Protein AF-0000000077657341 (afdb_homodimer)

Radius of gyration: 24.25 Å; Cα contacts (8 Å, |Δi|>4): 537; chains: 2; bounding box: 62×66×51 Å

Solvent-accessible surface area (backbone atoms only — not comparable to full-atom values): 20135 Å² total; per-residue (Å²): 130,84,85,69,75,83,74,58,49,52,45,71,54,62,77,85,60,46,55,50,68,71,57,43,56,67,52,82,85,37,50,36,64,49,19,68,40,46,74,45,57,68,45,35,49,37,56,33,27,27,58,21,54,24,64,41,57,51,62,35,91,85,77,69,40,67,18,19,53,38,79,31,90,85,34,86,61,37,41,28,32,34,27,86,86,80,66,50,71,43,60,59,37,60,84,30,88,58,44,94,55,86,68,48,64,58,35,51,52,42,36,50,43,36,54,28,67,66,52,56,68,70,55,36,25,52,58,31,68,38,75,89,37,64,68,59,47,52,54,46,50,50,52,53,49,52,42,39,54,52,24,30,70,77,37,61,74,51,63,79,38,42,42,96,86,64,39,36,34,51,34,45,42,47,47,16,50,20,61,71,58,67,80,128,87,86,69,75,81,74,57,49,51,44,72,53,60,79,86,60,46,56,50,69,70,58,43,56,67,52,81,84,35,51,35,66,48,20,67,42,47,74,45,56,68,45,34,49,38,56,32,26,29,57,22,54,24,63,40,58,50,62,36,91,85,78,68,40,67,18,19,53,38,82,32,90,85,35,88,60,38,40,28,33,34,26,85,86,80,65,50,71,42,62,58,38,60,87,30,87,58,43,94,55,86,68,48,65,58,33,51,53,43,37,51,43,35,54,28,66,65,53,54,69,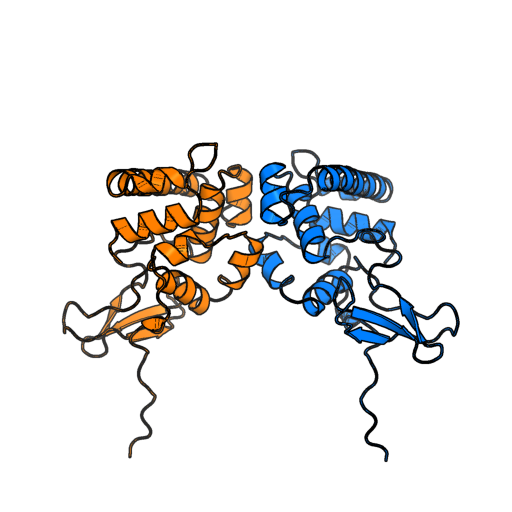70,56,35,26,54,59,29,68,39,75,88,36,64,68,59,48,52,54,47,50,50,52,53,49,52,42,39,53,53,24,30,71,78,37,61,76,52,64,78,36,42,42,97,87,64,39,36,34,51,34,45,43,48,47,15,49,20,61,71,59,67,82

Structure (mmCIF, N/CA/C/O backbone):
data_AF-0000000077657341-model_v1
#
loop_
_entity.id
_entity.type
_entity.pdbx_description
1 polymer 'Uncharacterized protein'
#
loop_
_atom_site.group_PDB
_atom_site.id
_atom_site.type_symbol
_atom_site.label_atom_id
_atom_site.label_alt_id
_atom_site.label_comp_id
_atom_site.label_asym_id
_atom_site.label_entity_id
_atom_site.label_seq_id
_atom_site.pdbx_PDB_ins_code
_atom_site.Cartn_x
_atom_site.Cartn_y
_atom_site.Cartn_z
_atom_site.occupancy
_atom_site.B_iso_or_equiv
_atom_site.auth_seq_id
_atom_site.auth_comp_id
_atom_site.auth_asym_id
_atom_site.auth_atom_id
_atom_site.pdbx_PDB_model_num
ATOM 1 N N . MET A 1 1 ? 41.75 -25.188 1.296 1 29.75 1 MET A N 1
ATOM 2 C CA . MET A 1 1 ? 40.312 -25.438 1.183 1 29.75 1 MET A CA 1
ATOM 3 C C . MET A 1 1 ? 39.625 -24.375 0.327 1 29.75 1 MET A C 1
ATOM 5 O O . MET A 1 1 ? 39.844 -23.172 0.538 1 29.75 1 MET A O 1
ATOM 9 N N . SER A 1 2 ? 39.312 -24.578 -0.991 1 36.03 2 SER A N 1
ATOM 10 C CA . SER A 1 2 ? 38.875 -23.562 -1.952 1 36.03 2 SER A CA 1
ATOM 11 C C . SER A 1 2 ? 37.719 -22.766 -1.417 1 36.03 2 SER A C 1
ATOM 13 O O . SER A 1 2 ? 36.812 -23.312 -0.773 1 36.03 2 SER A O 1
ATOM 15 N N . ARG A 1 3 ? 37.781 -21.531 -0.985 1 43.03 3 ARG A N 1
ATOM 16 C CA . ARG A 1 3 ? 36.75 -20.625 -0.499 1 43.03 3 ARG A CA 1
ATOM 17 C C . ARG A 1 3 ? 35.562 -20.594 -1.449 1 43.03 3 ARG A C 1
ATOM 19 O O . ARG A 1 3 ? 35.562 -19.812 -2.41 1 43.03 3 ARG A O 1
ATOM 26 N N . GLY A 1 4 ? 34.844 -21.672 -1.939 1 37.06 4 GLY A N 1
ATOM 27 C CA . GLY A 1 4 ? 33.812 -21.719 -2.977 1 37.06 4 GLY A CA 1
ATOM 28 C C . GLY A 1 4 ? 32.625 -20.859 -2.67 1 37.06 4 GLY A C 1
ATOM 29 O O . GLY A 1 4 ? 32.312 -20.594 -1.504 1 37.06 4 GLY A O 1
ATOM 30 N N . ARG A 1 5 ? 32.25 -19.906 -3.482 1 55.41 5 ARG A N 1
ATOM 31 C CA . ARG A 1 5 ? 31.078 -19.016 -3.389 1 55.41 5 ARG A CA 1
ATOM 32 C C . ARG A 1 5 ? 29.812 -19.797 -3.072 1 55.41 5 ARG A C 1
ATOM 34 O O . ARG A 1 5 ? 29.578 -20.875 -3.645 1 55.41 5 ARG A O 1
ATOM 41 N N . PRO A 1 6 ? 29.344 -19.641 -1.865 1 65.56 6 PRO A N 1
ATOM 42 C CA . PRO A 1 6 ? 28.125 -20.375 -1.502 1 65.56 6 PRO A CA 1
ATOM 43 C C . PRO A 1 6 ? 27.141 -20.469 -2.658 1 65.56 6 PRO A C 1
ATOM 45 O O . PRO A 1 6 ? 27.047 -19.562 -3.486 1 65.56 6 PRO A O 1
ATOM 48 N N . GLY A 1 7 ? 26.75 -21.656 -3.117 1 78.56 7 GLY A N 1
ATOM 49 C CA . GLY A 1 7 ? 25.812 -21.969 -4.188 1 78.56 7 GLY A CA 1
ATOM 50 C C . GLY A 1 7 ? 24.484 -21.219 -4.059 1 78.56 7 GLY A C 1
ATOM 51 O O . GLY A 1 7 ? 24.203 -20.641 -3.014 1 78.56 7 GLY A O 1
ATOM 52 N N . ALA A 1 8 ? 23.75 -21.016 -5.168 1 91.81 8 ALA A N 1
ATOM 53 C CA . ALA A 1 8 ? 22.422 -20.422 -5.199 1 91.81 8 ALA A CA 1
ATOM 54 C C . ALA A 1 8 ? 21.453 -21.188 -4.301 1 91.81 8 ALA A C 1
ATOM 56 O O . ALA A 1 8 ? 21.5 -22.422 -4.242 1 91.81 8 ALA A O 1
ATOM 57 N N . PRO A 1 9 ? 20.672 -20.469 -3.52 1 95.38 9 PRO A N 1
ATOM 58 C CA . PRO A 1 9 ? 19.703 -21.172 -2.674 1 95.38 9 PRO A CA 1
ATOM 59 C C . PRO A 1 9 ? 18.781 -22.094 -3.469 1 95.38 9 PRO A C 1
ATOM 61 O O . PRO A 1 9 ? 18.391 -21.766 -4.59 1 95.38 9 PRO A O 1
ATOM 64 N N . GLN A 1 10 ? 18.516 -23.203 -2.898 1 96.38 10 GLN A N 1
ATOM 65 C CA . GLN A 1 10 ? 17.703 -24.188 -3.594 1 96.38 10 GLN A CA 1
ATOM 66 C C . GLN A 1 10 ? 16.234 -24.062 -3.223 1 96.38 10 GLN A C 1
ATOM 68 O O . GLN A 1 10 ? 15.398 -24.844 -3.689 1 96.38 10 GLN A O 1
ATOM 73 N N . SER A 1 11 ? 15.867 -23.156 -2.285 1 97.62 11 SER A N 1
ATOM 74 C CA . SER A 1 11 ? 14.5 -22.797 -1.927 1 97.62 11 SER A CA 1
ATOM 75 C C . SER A 1 11 ? 14.344 -21.281 -1.798 1 97.62 11 SER A C 1
ATOM 77 O O . SER A 1 11 ? 15.312 -20.578 -1.508 1 97.62 11 SER A O 1
ATOM 79 N N . ILE A 1 12 ? 13.188 -20.828 -2.051 1 97.62 12 ILE A N 1
ATOM 80 C CA . ILE A 1 12 ? 12.938 -19.391 -1.952 1 97.62 12 ILE A CA 1
ATOM 81 C C . ILE A 1 12 ? 12.938 -18.969 -0.485 1 97.62 12 ILE A C 1
ATOM 83 O O . ILE A 1 12 ? 13.617 -18.016 -0.108 1 97.62 12 ILE A O 1
ATOM 87 N N . VAL A 1 13 ? 12.156 -19.688 0.31 1 98.12 13 VAL A N 1
ATOM 88 C CA . VAL A 1 13 ? 12.148 -19.438 1.75 1 98.12 13 VAL A CA 1
ATOM 89 C C . VAL A 1 13 ? 12.453 -20.75 2.49 1 98.12 13 VAL A C 1
ATOM 91 O O . VAL A 1 13 ? 12.445 -21.828 1.896 1 98.12 13 VAL A O 1
ATOM 94 N N . ASN A 1 14 ? 12.805 -20.594 3.713 1 97.44 14 ASN A N 1
ATOM 95 C CA . ASN A 1 14 ? 12.93 -21.781 4.547 1 97.44 14 ASN A CA 1
ATOM 96 C C . ASN A 1 14 ? 11.609 -22.547 4.645 1 97.44 14 ASN A C 1
ATOM 98 O O . ASN A 1 14 ? 10.555 -21.938 4.84 1 97.44 14 ASN A O 1
ATOM 102 N N . PRO A 1 15 ? 11.703 -23.875 4.543 1 94.88 15 PRO A N 1
ATOM 103 C CA . PRO A 1 15 ? 10.477 -24.672 4.578 1 94.88 15 PRO A CA 1
ATOM 104 C C . PRO A 1 15 ? 9.648 -24.422 5.832 1 94.88 15 PRO A C 1
ATOM 106 O O . PRO A 1 15 ? 8.422 -24.562 5.805 1 94.88 15 PRO A O 1
ATOM 109 N N . ASN A 1 16 ? 10.211 -23.984 6.898 1 96.19 16 ASN A N 1
ATOM 110 C CA . ASN A 1 16 ? 9.492 -23.719 8.141 1 96.19 16 ASN A CA 1
ATOM 111 C C . ASN A 1 16 ? 8.68 -22.422 8.039 1 96.19 16 ASN A C 1
ATOM 113 O O . ASN A 1 16 ? 7.816 -22.172 8.883 1 96.19 16 ASN A O 1
ATOM 117 N N . GLU A 1 17 ? 8.93 -21.656 6.984 1 97.12 17 GLU A N 1
ATOM 118 C CA . GLU A 1 17 ? 8.25 -20.375 6.812 1 97.12 17 GLU A CA 1
ATOM 119 C C . GLU A 1 17 ? 6.98 -20.531 5.977 1 97.12 17 GLU A C 1
ATOM 121 O O . GLU A 1 17 ? 6.219 -19.578 5.816 1 97.12 17 GLU A O 1
ATOM 126 N N . LEU A 1 18 ? 6.824 -21.766 5.449 1 97.38 18 LEU A N 1
ATOM 127 C CA . LEU A 1 18 ? 5.617 -22 4.664 1 97.38 18 LEU A CA 1
ATOM 128 C C . LEU A 1 18 ? 4.379 -22 5.559 1 97.38 18 LEU A C 1
ATOM 130 O O . LEU A 1 18 ? 4.383 -22.578 6.641 1 97.38 18 LEU A O 1
ATOM 134 N N . LEU A 1 19 ? 3.389 -21.375 5.148 1 97.19 19 LEU A N 1
ATOM 135 C CA . LEU A 1 19 ? 2.195 -21.188 5.965 1 97.19 19 LEU A CA 1
ATOM 136 C C . LEU A 1 19 ? 1.175 -22.297 5.691 1 97.19 19 LEU A C 1
ATOM 138 O O . LEU A 1 19 ? 1.051 -22.766 4.559 1 97.19 19 LEU A O 1
ATOM 142 N N . SER A 1 20 ? 0.482 -22.656 6.711 1 94.81 20 SER A N 1
ATOM 143 C CA . SER A 1 20 ? -0.639 -23.578 6.555 1 94.81 20 SER A CA 1
ATOM 144 C C . SER A 1 20 ? -1.862 -22.875 5.98 1 94.81 20 SER A C 1
ATOM 146 O O . SER A 1 20 ? -1.931 -21.641 5.988 1 94.81 20 SER A O 1
ATOM 148 N N . GLN A 1 21 ? -2.779 -23.656 5.453 1 90.5 21 GLN A N 1
ATOM 149 C CA . GLN A 1 21 ? -4.027 -23.094 4.953 1 90.5 21 GLN A CA 1
ATOM 150 C C . GLN A 1 21 ? -4.75 -22.312 6.043 1 90.5 21 GLN A C 1
ATOM 152 O O . GLN A 1 21 ? -5.32 -21.25 5.777 1 90.5 21 GLN A O 1
ATOM 157 N N . GLU A 1 22 ? -4.734 -22.844 7.234 1 92.19 22 GLU A N 1
ATOM 158 C CA . GLU A 1 22 ? -5.391 -22.188 8.367 1 92.19 22 GLU A CA 1
ATOM 159 C C . GLU A 1 22 ? -4.762 -20.828 8.664 1 92.19 22 GLU A C 1
ATOM 161 O O . GLU A 1 22 ? -5.469 -19.859 8.953 1 92.19 22 GLU A O 1
ATOM 166 N N . ASP A 1 23 ? -3.461 -20.812 8.586 1 96.06 23 ASP A N 1
ATOM 167 C CA . ASP A 1 23 ? -2.756 -19.547 8.828 1 96.06 23 ASP A CA 1
ATOM 168 C C . ASP A 1 23 ? -3.092 -18.516 7.758 1 96.06 23 ASP A C 1
ATOM 170 O O . ASP A 1 23 ? -3.303 -17.344 8.062 1 96.06 23 ASP A O 1
ATOM 174 N N . ILE A 1 24 ? -3.133 -18.953 6.566 1 95.25 24 ILE A N 1
ATOM 175 C CA . ILE A 1 24 ? -3.426 -18.062 5.441 1 95.25 24 ILE A CA 1
ATOM 176 C C . ILE A 1 24 ? -4.836 -17.5 5.586 1 95.25 24 ILE A C 1
ATOM 178 O O . ILE A 1 24 ? -5.055 -16.297 5.383 1 95.25 24 ILE A O 1
ATOM 182 N N . LEU A 1 25 ? -5.766 -18.328 5.973 1 92.75 25 LEU A N 1
ATOM 183 C CA . LEU A 1 25 ? -7.168 -17.938 6.078 1 92.75 25 LEU A CA 1
ATOM 184 C C . LEU A 1 25 ? -7.355 -16.891 7.168 1 92.75 25 LEU A C 1
ATOM 186 O O . LEU A 1 25 ? -8.352 -16.156 7.164 1 92.75 25 LEU A O 1
ATOM 190 N N . GLN A 1 26 ? -6.387 -16.75 8.062 1 94 26 GLN A N 1
ATOM 191 C CA . GLN A 1 26 ? -6.5 -15.805 9.164 1 94 26 GLN A CA 1
ATOM 192 C C . GLN A 1 26 ? -5.887 -14.461 8.805 1 94 26 GLN A C 1
ATOM 194 O O . GLN A 1 26 ? -6.023 -13.484 9.547 1 94 26 GLN A O 1
ATOM 199 N N . GLU A 1 27 ? -5.262 -14.445 7.684 1 94.62 27 GLU A N 1
ATOM 200 C CA . GLU A 1 27 ? -4.637 -13.188 7.285 1 94.62 27 GLU A CA 1
ATOM 201 C C . GLU A 1 27 ? -5.684 -12.164 6.84 1 94.62 27 GLU A C 1
ATOM 203 O O . GLU A 1 27 ? -6.688 -12.531 6.223 1 94.62 27 GLU A O 1
ATOM 208 N N . ASP A 1 28 ? -5.523 -10.969 7.246 1 93.06 28 ASP A N 1
ATOM 209 C CA . ASP A 1 28 ? -6.344 -9.828 6.844 1 93.06 28 ASP A CA 1
ATOM 210 C C . ASP A 1 28 ? -5.488 -8.734 6.203 1 93.06 28 ASP A C 1
ATOM 212 O O . ASP A 1 28 ? -4.695 -8.078 6.883 1 93.06 28 ASP A O 1
ATOM 216 N N . TRP A 1 29 ? -5.641 -8.594 4.914 1 94.69 29 TRP A N 1
ATOM 217 C CA . TRP A 1 29 ? -4.742 -7.742 4.141 1 94.69 29 TRP A CA 1
ATOM 218 C C . TRP A 1 29 ? -5.434 -6.438 3.746 1 94.69 29 TRP A C 1
ATOM 220 O O . TRP A 1 29 ? -6.656 -6.395 3.611 1 94.69 29 TRP A O 1
ATOM 230 N N . CYS A 1 30 ? -4.699 -5.383 3.627 1 95.62 30 CYS A N 1
ATOM 231 C CA . CYS A 1 30 ? -5.039 -4.184 2.867 1 95.62 30 CYS A CA 1
ATOM 232 C C . CYS A 1 30 ? -3.893 -3.779 1.95 1 95.62 30 CYS A C 1
ATOM 234 O O . CYS A 1 30 ? -2.785 -4.312 2.059 1 95.62 30 CYS A O 1
ATOM 236 N N . LEU A 1 31 ? -4.141 -2.922 1.076 1 95.81 31 LEU A N 1
ATOM 237 C CA . LEU A 1 31 ? -3.152 -2.611 0.051 1 95.81 31 LEU A CA 1
ATOM 238 C C . LEU A 1 31 ? -1.905 -1.988 0.669 1 95.81 31 LEU A C 1
ATOM 240 O O . LEU A 1 31 ? -0.785 -2.273 0.239 1 95.81 31 LEU A O 1
ATOM 244 N N . LEU A 1 32 ? -2.1 -1.206 1.622 1 93.19 32 LEU A N 1
ATOM 245 C CA . LEU A 1 32 ? -0.958 -0.569 2.27 1 93.19 32 LEU A CA 1
ATOM 246 C C . LEU A 1 32 ? -0.003 -1.614 2.838 1 93.19 32 LEU A C 1
ATOM 248 O O . LEU A 1 32 ? 1.208 -1.539 2.615 1 93.19 32 LEU A O 1
ATOM 252 N N . GLU A 1 33 ? -0.602 -2.549 3.479 1 92.31 33 GLU A N 1
ATOM 253 C CA . GLU A 1 33 ? 0.203 -3.588 4.117 1 92.31 33 GLU A CA 1
ATOM 254 C C . GLU A 1 33 ? 0.813 -4.523 3.078 1 92.31 33 GLU A C 1
ATOM 256 O O . GLU A 1 33 ? 1.932 -5.012 3.256 1 92.31 33 GLU A O 1
ATOM 261 N N . LEU A 1 34 ? 0.014 -4.785 2.088 1 94.88 34 LEU A N 1
ATOM 262 C CA . LEU A 1 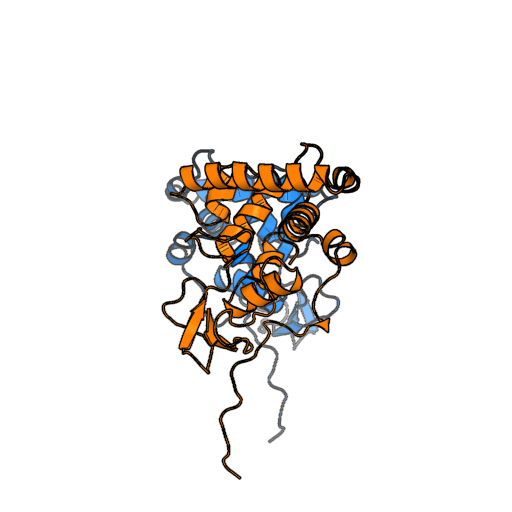34 ? 0.529 -5.605 0.998 1 94.88 34 LEU A CA 1
ATOM 263 C C . LEU A 1 34 ? 1.739 -4.949 0.344 1 94.88 34 LEU A C 1
ATOM 265 O O . LEU A 1 34 ? 2.689 -5.633 -0.044 1 94.88 34 LEU A O 1
ATOM 269 N N . GLY A 1 35 ? 1.693 -3.701 0.245 1 93.12 35 GLY A N 1
ATOM 270 C CA . GLY A 1 35 ? 2.781 -2.943 -0.351 1 93.12 35 GLY A CA 1
ATOM 271 C C . GLY A 1 35 ? 4.117 -3.188 0.323 1 93.12 35 GLY A C 1
ATOM 272 O O . GLY A 1 35 ? 5.164 -3.154 -0.329 1 93.12 35 GLY A O 1
ATOM 273 N N . ASN A 1 36 ? 4.094 -3.447 1.589 1 91 36 ASN A N 1
ATOM 274 C CA . ASN A 1 36 ? 5.312 -3.701 2.346 1 91 36 ASN A CA 1
ATOM 275 C C . ASN A 1 36 ? 6.008 -4.977 1.881 1 91 36 ASN A C 1
ATOM 277 O O . ASN A 1 36 ? 7.215 -5.137 2.064 1 91 36 ASN A O 1
ATOM 281 N N . HIS A 1 37 ? 5.246 -5.812 1.236 1 94.38 37 HIS A N 1
ATOM 282 C CA . HIS A 1 37 ? 5.785 -7.105 0.829 1 94.38 37 HIS A CA 1
ATOM 283 C C . HIS A 1 37 ? 6.027 -7.152 -0.676 1 94.38 37 HIS A C 1
ATOM 285 O O . HIS A 1 37 ? 6.621 -8.109 -1.185 1 94.38 37 HIS A O 1
ATOM 291 N N . LEU A 1 38 ? 5.629 -6.098 -1.347 1 94.12 38 LEU A N 1
ATOM 292 C CA . LEU A 1 38 ? 5.684 -6.133 -2.805 1 94.12 38 LEU A CA 1
ATOM 293 C C . LEU A 1 38 ? 6.641 -5.07 -3.338 1 94.12 38 LEU A C 1
ATOM 295 O O . LEU A 1 38 ? 6.477 -4.59 -4.461 1 94.12 38 LEU A O 1
ATOM 299 N N . ARG A 1 39 ? 7.621 -4.742 -2.58 1 90.06 39 ARG A N 1
ATOM 300 C CA . ARG A 1 39 ? 8.523 -3.65 -2.928 1 90.06 39 ARG A CA 1
ATOM 301 C C . ARG A 1 39 ? 9.656 -4.141 -3.826 1 90.06 39 ARG A C 1
ATOM 303 O O . ARG A 1 39 ? 9.93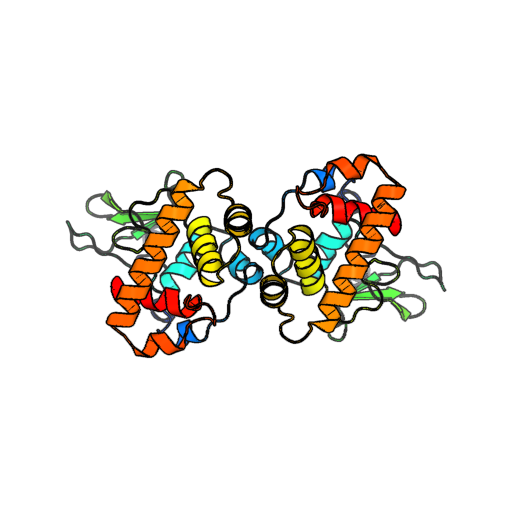 -3.543 -4.867 1 90.06 39 ARG A O 1
ATOM 310 N N . GLU A 1 40 ? 10.273 -5.23 -3.422 1 92.5 40 GLU A N 1
ATOM 311 C CA . GLU A 1 40 ? 11.406 -5.789 -4.156 1 92.5 40 GLU A CA 1
ATOM 312 C C . GLU A 1 40 ? 11.078 -7.164 -4.723 1 92.5 40 GLU A C 1
ATOM 314 O O . GLU A 1 40 ? 10.305 -7.918 -4.125 1 92.5 40 GLU A O 1
ATOM 319 N N . PRO A 1 41 ? 11.719 -7.461 -5.766 1 94.25 41 PRO A N 1
ATOM 320 C CA . PRO A 1 41 ? 11.422 -8.75 -6.398 1 94.25 41 PRO A CA 1
ATOM 321 C C . PRO A 1 41 ? 11.57 -9.922 -5.434 1 94.25 41 PRO A C 1
ATOM 323 O O . PRO A 1 41 ? 10.695 -10.797 -5.379 1 94.25 41 PRO A O 1
ATOM 326 N N . ILE A 1 42 ? 12.609 -9.938 -4.672 1 96 42 ILE A N 1
ATOM 327 C CA . ILE A 1 42 ? 12.867 -11.102 -3.824 1 96 42 ILE A CA 1
ATOM 328 C C . ILE A 1 42 ? 11.812 -11.18 -2.723 1 96 42 ILE A C 1
ATOM 330 O O . ILE A 1 42 ? 11.375 -12.266 -2.342 1 96 42 ILE A O 1
ATOM 334 N N . THR A 1 43 ? 11.359 -10.016 -2.207 1 96 43 THR A N 1
ATOM 335 C CA . THR A 1 43 ? 10.344 -10.023 -1.16 1 96 43 THR A CA 1
ATOM 336 C C . THR A 1 43 ? 9 -10.477 -1.715 1 96 43 THR A C 1
ATOM 338 O O . THR A 1 43 ? 8.219 -11.125 -1.011 1 96 43 THR A O 1
ATOM 341 N N . VAL A 1 44 ? 8.766 -10.164 -2.965 1 97.38 44 VAL A N 1
ATOM 342 C CA . VAL A 1 44 ? 7.551 -10.641 -3.619 1 97.38 44 VAL A CA 1
ATOM 343 C C . VAL A 1 44 ? 7.57 -12.164 -3.697 1 97.38 44 VAL A C 1
ATOM 345 O O . VAL A 1 44 ? 6.586 -12.82 -3.352 1 97.38 44 VAL A O 1
ATOM 348 N N . LEU A 1 45 ? 8.695 -12.68 -4.082 1 98 45 LEU A N 1
ATOM 349 C CA . LEU A 1 45 ? 8.828 -14.125 -4.184 1 98 45 LEU A CA 1
ATOM 350 C C . LEU A 1 45 ? 8.672 -14.781 -2.812 1 98 45 LEU A C 1
ATOM 352 O O . LEU A 1 45 ? 8.07 -15.852 -2.695 1 98 45 LEU A O 1
ATOM 356 N N . HIS A 1 46 ? 9.242 -14.18 -1.799 1 98.25 46 HIS A N 1
ATOM 357 C CA . HIS A 1 46 ? 9.094 -14.703 -0.447 1 98.25 46 HIS A CA 1
ATOM 358 C C . HIS A 1 46 ? 7.621 -14.789 -0.052 1 98.25 46 HIS A C 1
ATOM 360 O O . HIS A 1 46 ? 7.168 -15.812 0.457 1 98.25 46 HIS A O 1
ATOM 366 N N . TRP A 1 47 ? 6.941 -13.672 -0.321 1 98.25 47 TRP A N 1
ATOM 367 C CA . TRP A 1 47 ? 5.527 -13.602 0.038 1 98.25 47 TRP A CA 1
ATOM 368 C C . TRP A 1 47 ? 4.73 -14.688 -0.68 1 98.25 47 TRP A C 1
ATOM 370 O O . TRP A 1 47 ? 3.895 -15.359 -0.07 1 98.25 47 TRP A O 1
ATOM 380 N N . LEU A 1 48 ? 5.008 -14.867 -1.925 1 98.19 48 LEU A N 1
ATOM 381 C CA . LEU A 1 48 ? 4.305 -15.852 -2.742 1 98.19 48 LEU A CA 1
ATOM 382 C C . LEU A 1 48 ? 4.656 -17.266 -2.311 1 98.19 48 LEU A C 1
ATOM 384 O O . LEU A 1 48 ? 3.773 -18.125 -2.191 1 98.19 48 LEU A O 1
ATOM 388 N N . ALA A 1 49 ? 5.895 -17.531 -2.109 1 98.06 49 ALA A N 1
ATOM 389 C CA . ALA A 1 49 ? 6.352 -18.875 -1.734 1 98.06 49 ALA A CA 1
ATOM 390 C C . ALA A 1 49 ? 5.816 -19.266 -0.362 1 98.06 49 ALA A C 1
ATOM 392 O O . ALA A 1 49 ? 5.375 -20.406 -0.165 1 98.06 49 ALA A O 1
ATOM 393 N N . GLN A 1 50 ? 5.836 -18.328 0.564 1 98.19 50 GLN A N 1
ATOM 394 C CA . GLN A 1 50 ? 5.324 -18.594 1.904 1 98.19 50 GLN A CA 1
ATOM 395 C C . GLN A 1 50 ? 3.871 -19.062 1.857 1 98.19 50 GLN A C 1
ATOM 397 O O . GLN A 1 50 ? 3.447 -19.875 2.678 1 98.19 50 GLN A O 1
ATOM 402 N N . ARG A 1 51 ? 3.172 -18.594 0.871 1 97.62 51 ARG A N 1
ATOM 403 C CA . ARG A 1 51 ? 1.746 -18.891 0.761 1 97.62 51 ARG A CA 1
ATOM 404 C C . ARG A 1 51 ? 1.479 -19.906 -0.333 1 97.62 51 ARG A C 1
ATOM 406 O O . ARG A 1 51 ? 0.333 -20.094 -0.75 1 97.62 51 ARG A O 1
ATOM 413 N N . ARG A 1 52 ? 2.496 -20.422 -0.903 1 96.25 52 ARG A N 1
ATOM 414 C CA . ARG A 1 52 ? 2.453 -21.516 -1.86 1 96.25 52 ARG A CA 1
ATOM 415 C C . ARG A 1 52 ? 1.721 -21.109 -3.135 1 96.25 52 ARG A C 1
ATOM 417 O O . ARG A 1 52 ? 0.987 -21.906 -3.719 1 96.25 52 ARG A O 1
ATOM 424 N N . LEU A 1 53 ? 1.866 -19.891 -3.477 1 97.19 53 LEU A N 1
ATOM 425 C CA . LEU A 1 53 ? 1.304 -19.406 -4.734 1 97.19 53 LEU A CA 1
ATOM 426 C C . LEU A 1 53 ? 2.246 -19.703 -5.898 1 97.19 53 LEU A C 1
ATOM 428 O O . LEU A 1 53 ? 1.831 -19.672 -7.059 1 97.19 53 LEU A O 1
ATOM 432 N N . ILE A 1 54 ? 3.533 -19.875 -5.543 1 97.31 54 ILE A N 1
ATOM 433 C CA . ILE A 1 54 ? 4.555 -20.406 -6.441 1 97.31 54 ILE A CA 1
ATOM 434 C C . ILE A 1 54 ? 5.336 -21.516 -5.73 1 97.31 54 ILE A C 1
ATOM 436 O O . ILE A 1 54 ? 5.262 -21.656 -4.508 1 97.31 54 ILE A O 1
ATOM 440 N N . ARG A 1 55 ? 6.047 -22.266 -6.535 1 96.31 55 ARG A N 1
ATOM 441 C CA . ARG A 1 55 ? 6.84 -23.344 -5.941 1 96.31 55 ARG A CA 1
ATOM 442 C C . ARG A 1 55 ? 7.984 -22.766 -5.109 1 96.31 55 ARG A C 1
ATOM 444 O O . ARG A 1 55 ? 8.633 -21.797 -5.508 1 96.31 55 ARG A O 1
ATOM 451 N N . ASN A 1 56 ? 8.141 -23.375 -3.963 1 97.56 56 ASN A N 1
ATOM 452 C CA . ASN A 1 56 ? 9.227 -22.969 -3.08 1 97.56 56 ASN A CA 1
ATOM 453 C C . ASN A 1 56 ? 10.562 -23.547 -3.518 1 97.56 56 ASN A C 1
ATOM 455 O O . ASN A 1 56 ? 11.617 -23 -3.215 1 97.56 56 ASN A O 1
ATOM 459 N N . SER A 1 57 ? 10.562 -24.672 -4.137 1 96.75 57 SER A N 1
ATOM 460 C CA . SER A 1 57 ? 11.719 -25.375 -4.668 1 96.75 57 SER A CA 1
ATOM 461 C C . SER A 1 57 ? 11.328 -26.25 -5.867 1 96.75 57 SER A C 1
ATOM 463 O O . SER A 1 57 ? 10.156 -26.562 -6.051 1 96.75 57 SER A O 1
ATOM 465 N N . LEU A 1 58 ? 12.352 -26.516 -6.66 1 95.12 58 LEU A N 1
ATOM 466 C CA . LEU A 1 58 ? 12.094 -27.266 -7.883 1 95.12 58 LEU A CA 1
ATOM 467 C C . LEU A 1 58 ? 13.281 -28.156 -8.234 1 95.12 58 LEU A C 1
ATOM 469 O O . LEU A 1 58 ? 14.438 -27.781 -8.008 1 95.12 58 LEU A O 1
ATOM 473 N N . HIS A 1 59 ? 12.969 -29.281 -8.703 1 96.44 59 HIS A N 1
ATOM 474 C CA . HIS A 1 59 ? 14 -30.188 -9.227 1 96.44 59 HIS A CA 1
ATOM 475 C C . HIS A 1 59 ? 13.992 -30.203 -10.75 1 96.44 59 HIS A C 1
ATOM 477 O O . HIS A 1 59 ? 12.93 -30.141 -11.375 1 96.44 59 HIS A O 1
ATOM 483 N N . CYS A 1 60 ? 15.141 -30.375 -11.258 1 96.62 60 CYS A N 1
ATOM 484 C CA . CYS A 1 60 ? 15.297 -30.406 -12.711 1 96.62 60 CYS A CA 1
ATOM 485 C C . CYS A 1 60 ? 14.703 -31.688 -13.281 1 96.62 60 CYS A C 1
ATOM 487 O O . CYS A 1 60 ? 15.016 -32.781 -12.812 1 96.62 60 CYS A O 1
ATOM 489 N N . ASN A 1 61 ? 13.922 -31.484 -14.273 1 93.06 61 ASN A N 1
ATOM 490 C CA . ASN A 1 61 ? 13.281 -32.625 -14.891 1 93.06 61 ASN A CA 1
ATOM 491 C C . ASN A 1 61 ? 14.25 -33.406 -15.773 1 93.06 61 ASN A C 1
ATOM 493 O O . ASN A 1 61 ? 14 -34.594 -16.094 1 93.06 61 ASN A O 1
ATOM 497 N N . GLN A 1 62 ? 15.375 -32.844 -16.047 1 94.5 62 GLN A N 1
ATOM 498 C CA . GLN A 1 62 ? 16.375 -33.469 -16.891 1 94.5 62 GLN A CA 1
ATOM 499 C C . GLN A 1 62 ? 17.406 -34.219 -16.062 1 94.5 62 GLN A C 1
ATOM 501 O O . GLN A 1 62 ? 17.766 -35.375 -16.375 1 94.5 62 GLN A O 1
ATOM 506 N N . CYS A 1 63 ? 17.969 -33.688 -14.93 1 95.5 63 CYS A N 1
ATOM 507 C CA . CYS A 1 63 ? 19.094 -34.219 -14.18 1 95.5 63 CYS A CA 1
ATOM 508 C C . CYS A 1 63 ? 18.656 -34.625 -12.773 1 95.5 63 CYS A C 1
ATOM 510 O O . CYS A 1 63 ? 19.438 -35.219 -12.031 1 95.5 63 CYS A O 1
ATOM 512 N N . ASN A 1 64 ? 17.516 -34.281 -12.406 1 95.25 64 ASN A N 1
ATOM 513 C CA . ASN A 1 64 ? 16.969 -34.562 -11.078 1 95.25 64 ASN A CA 1
ATOM 514 C C . ASN A 1 64 ? 17.781 -33.875 -9.984 1 95.25 64 ASN A C 1
ATOM 516 O O . ASN A 1 64 ? 17.922 -34.406 -8.883 1 95.25 64 ASN A O 1
ATOM 520 N N . GLN A 1 65 ? 18.422 -32.844 -10.352 1 95.38 65 GLN A N 1
ATOM 521 C CA . GLN A 1 65 ? 19.125 -32.031 -9.398 1 95.38 65 GLN A CA 1
ATOM 522 C C . GLN A 1 65 ? 18.266 -30.844 -8.945 1 95.38 65 GLN A C 1
ATOM 524 O O . GLN A 1 65 ? 17.406 -30.375 -9.695 1 95.38 65 GLN A O 1
ATOM 529 N N . PRO A 1 66 ? 18.453 -30.453 -7.715 1 96.06 66 PRO A N 1
ATOM 530 C CA . PRO A 1 66 ? 17.703 -29.266 -7.273 1 96.06 66 PRO A CA 1
ATOM 531 C C . PRO A 1 66 ? 18.094 -28 -8.031 1 96.06 66 PRO A C 1
ATOM 533 O O . PRO A 1 66 ? 19.281 -27.781 -8.281 1 96.06 66 PRO A O 1
ATOM 536 N N . PHE A 1 67 ? 17.094 -27.297 -8.461 1 96.88 67 PHE A N 1
ATOM 537 C CA . PHE A 1 67 ? 17.359 -26 -9.062 1 96.88 67 PHE A CA 1
ATOM 538 C C . PHE A 1 67 ? 17.906 -25.016 -8.031 1 96.88 67 PHE A C 1
ATOM 540 O O . PHE A 1 67 ? 17.609 -25.141 -6.836 1 96.88 67 PHE A O 1
ATOM 547 N N . GLY A 1 68 ? 18.719 -24.141 -8.523 1 97.38 68 GLY A N 1
ATOM 548 C CA . GLY A 1 68 ? 19.062 -22.969 -7.734 1 97.38 68 GLY A CA 1
ATOM 549 C C . GLY A 1 68 ? 18.312 -21.719 -8.156 1 97.38 68 GLY A C 1
ATOM 550 O O . GLY A 1 68 ? 18.016 -21.531 -9.336 1 97.38 68 GLY A O 1
ATOM 551 N N . LEU A 1 69 ? 17.938 -20.922 -7.207 1 97.62 69 LEU A N 1
ATOM 552 C CA . LEU A 1 69 ? 17.297 -19.625 -7.496 1 97.62 69 LEU A CA 1
ATOM 553 C C . LEU A 1 69 ? 18.359 -18.578 -7.812 1 97.62 69 LEU A C 1
ATOM 555 O O . LEU A 1 69 ? 19.156 -18.219 -6.953 1 97.62 69 LEU A O 1
ATOM 559 N N . ASN A 1 70 ? 18.312 -18.062 -9.008 1 96.56 70 ASN A N 1
ATOM 560 C CA . ASN A 1 70 ? 19.312 -17.094 -9.438 1 96.56 70 ASN A CA 1
ATOM 561 C C . ASN A 1 70 ? 18.688 -15.789 -9.898 1 96.56 70 ASN A C 1
ATOM 563 O O . ASN A 1 70 ? 17.641 -15.797 -10.547 1 96.56 70 ASN A O 1
ATOM 567 N N . ALA A 1 71 ? 19.328 -14.703 -9.539 1 95.56 71 ALA A N 1
ATOM 568 C CA . ALA A 1 71 ? 18.891 -13.398 -10.008 1 95.56 71 ALA A CA 1
ATOM 569 C C . ALA A 1 71 ? 19.266 -13.188 -11.477 1 95.56 71 ALA A C 1
ATOM 571 O O . ALA A 1 71 ? 20.375 -13.508 -11.898 1 95.56 71 ALA A O 1
ATOM 572 N N . TYR A 1 72 ? 18.344 -12.789 -12.258 1 93.81 72 TYR A N 1
ATOM 573 C CA . TYR A 1 72 ? 18.547 -12.453 -13.656 1 93.81 72 TYR A CA 1
ATOM 574 C C . TYR A 1 72 ? 17.953 -11.086 -13.977 1 93.81 72 TYR A C 1
ATOM 576 O O . TYR A 1 72 ? 16.766 -10.859 -13.805 1 93.81 72 TYR A O 1
ATOM 584 N N . GLN A 1 73 ? 18.688 -10.188 -14.469 1 90.31 73 GLN A N 1
ATOM 585 C CA . GLN A 1 73 ? 18.25 -8.828 -14.773 1 90.31 73 GLN A CA 1
ATOM 586 C C . GLN A 1 73 ? 17.172 -8.82 -15.859 1 90.31 73 GLN A C 1
ATOM 588 O O . GLN A 1 73 ? 16.281 -7.98 -15.852 1 90.31 73 GLN A O 1
ATOM 593 N N . ASP A 1 74 ? 17.266 -9.844 -16.719 1 89.94 74 ASP A N 1
ATOM 594 C CA . ASP A 1 74 ? 16.344 -9.867 -17.844 1 89.94 74 ASP A CA 1
ATOM 595 C C . ASP A 1 74 ? 15.094 -10.695 -17.516 1 89.94 74 ASP A C 1
ATOM 597 O O . ASP A 1 74 ? 14.203 -10.852 -18.344 1 89.94 74 ASP A O 1
ATOM 601 N N . ALA A 1 75 ? 15.086 -11.281 -16.359 1 89.88 75 ALA A N 1
ATOM 602 C CA . ALA A 1 75 ? 13.914 -12.047 -15.938 1 89.88 75 ALA A CA 1
ATOM 603 C C . ALA A 1 75 ? 12.758 -11.117 -15.562 1 89.88 75 ALA A C 1
ATOM 605 O O . ALA A 1 75 ? 12.961 -10.102 -14.891 1 89.88 75 ALA A O 1
ATOM 606 N N . THR A 1 76 ? 11.555 -11.43 -15.93 1 85.5 76 THR A N 1
ATOM 607 C CA . THR A 1 76 ? 10.359 -10.641 -15.641 1 85.5 76 THR A CA 1
ATOM 608 C C . THR A 1 76 ? 10.219 -10.406 -14.141 1 85.5 76 THR A C 1
ATOM 610 O O . THR A 1 76 ? 9.875 -9.305 -13.711 1 85.5 76 THR A O 1
ATOM 613 N N . ASP A 1 77 ? 10.578 -11.406 -13.391 1 91.94 77 ASP A N 1
ATOM 614 C CA . ASP A 1 77 ? 10.406 -11.336 -11.945 1 91.94 77 ASP A CA 1
ATOM 615 C C . ASP A 1 77 ? 11.742 -11.148 -11.234 1 91.94 77 ASP A C 1
ATOM 617 O O . ASP A 1 77 ? 11.828 -11.281 -10.016 1 91.94 77 ASP A O 1
ATOM 621 N N . GLY A 1 78 ? 12.773 -11.039 -11.938 1 94.5 78 GLY A N 1
ATOM 622 C CA . GLY A 1 78 ? 14.094 -10.773 -11.398 1 94.5 78 GLY A CA 1
ATOM 623 C C . GLY A 1 78 ? 14.852 -12.039 -11.031 1 94.5 78 GLY A C 1
ATOM 624 O O . GLY A 1 78 ? 16.047 -11.984 -10.711 1 94.5 78 GLY A O 1
ATOM 625 N N . TYR A 1 79 ? 14.164 -13.234 -11.07 1 97.06 79 TYR A N 1
ATOM 626 C CA . TYR A 1 79 ? 14.781 -14.492 -10.68 1 97.06 79 TYR A CA 1
ATOM 627 C C . TYR A 1 79 ? 14.344 -15.625 -11.602 1 97.06 79 TYR A C 1
ATOM 629 O O . TYR A 1 79 ? 13.289 -15.555 -12.227 1 97.06 79 TYR A O 1
ATOM 637 N N . ARG A 1 80 ? 15.195 -16.594 -11.617 1 96.88 80 ARG A N 1
ATOM 638 C CA . ARG A 1 80 ? 14.898 -17.844 -12.328 1 96.88 80 ARG A CA 1
ATOM 639 C C . ARG A 1 80 ? 15.461 -19.047 -11.586 1 96.88 80 ARG A C 1
ATOM 641 O O . ARG A 1 80 ? 16.391 -18.906 -10.789 1 96.88 80 ARG A O 1
ATOM 648 N N . TRP A 1 81 ? 14.812 -20.109 -11.906 1 97.19 81 TRP A N 1
ATOM 649 C CA . TRP A 1 81 ? 15.398 -21.391 -11.508 1 97.19 81 TRP A CA 1
ATOM 650 C C . TRP A 1 81 ? 16.5 -21.812 -12.484 1 97.19 81 TRP A C 1
ATOM 652 O O . TRP A 1 81 ? 16.328 -21.672 -13.703 1 97.19 81 TRP A O 1
ATOM 662 N N . TYR A 1 82 ? 17.609 -22.219 -11.914 1 97.25 82 TYR A N 1
ATOM 663 C CA . TYR A 1 82 ? 18.75 -22.609 -12.742 1 97.25 82 TYR A CA 1
ATOM 664 C C . TYR A 1 82 ? 19.344 -23.938 -12.281 1 97.25 82 TYR A C 1
ATOM 666 O O . TYR A 1 82 ? 19.656 -24.109 -11.102 1 97.25 82 TYR A O 1
ATOM 674 N N . CYS A 1 83 ? 19.484 -24.844 -13.203 1 97 83 CYS A N 1
ATOM 675 C CA . CYS A 1 83 ? 20.125 -26.125 -12.906 1 97 83 CYS A CA 1
ATOM 676 C C . CYS A 1 83 ? 21.625 -26.062 -13.164 1 97 83 CYS A C 1
ATOM 678 O O . CYS A 1 83 ? 22.062 -25.828 -14.297 1 97 83 CYS A O 1
ATOM 680 N N . LYS A 1 84 ? 22.422 -26.297 -12.211 1 93.81 84 LYS A N 1
ATOM 681 C CA . LYS A 1 84 ? 23.875 -26.203 -12.328 1 93.81 84 LYS A CA 1
ATOM 682 C C . LYS A 1 84 ? 24.422 -27.312 -13.211 1 93.81 84 LYS A C 1
ATOM 684 O O . LYS A 1 84 ? 25.469 -27.141 -13.852 1 93.81 84 LYS A O 1
ATOM 689 N N . SER A 1 85 ? 23.781 -28.359 -13.258 1 94.5 85 SER A N 1
ATOM 690 C CA . SER A 1 85 ? 24.266 -29.547 -13.984 1 94.5 85 SER A CA 1
ATOM 691 C C . SER A 1 85 ? 24.047 -29.391 -15.484 1 94.5 85 SER A C 1
ATOM 693 O O . SER A 1 85 ? 24.984 -29.578 -16.266 1 94.5 85 SER A O 1
ATOM 695 N N . CYS A 1 86 ? 22.875 -29.062 -15.953 1 97.62 86 CYS A N 1
ATOM 696 C CA . CYS A 1 86 ? 22.578 -29.031 -17.375 1 97.62 86 CYS A CA 1
ATOM 697 C C . CYS A 1 86 ? 22.344 -27.609 -17.875 1 97.62 86 CYS A C 1
ATOM 699 O O . CYS A 1 86 ? 22.078 -27.391 -19.047 1 97.62 86 CYS A O 1
ATOM 701 N N . LYS A 1 87 ? 22.219 -26.641 -17.031 1 96.12 87 LYS A N 1
ATOM 702 C CA . LYS A 1 87 ? 22.156 -25.203 -17.344 1 96.12 87 LYS A CA 1
ATOM 703 C C . LYS A 1 87 ? 20.734 -24.812 -17.766 1 96.12 87 LYS A C 1
ATOM 705 O O . LYS A 1 87 ? 20.531 -23.719 -18.312 1 96.12 87 LYS A O 1
ATOM 710 N N . LEU A 1 88 ? 19.844 -25.781 -17.516 1 96.94 88 LEU A N 1
ATOM 711 C CA . LEU A 1 88 ? 18.438 -25.484 -17.797 1 96.94 88 LEU A CA 1
ATOM 712 C C . LEU A 1 88 ? 17.922 -24.359 -16.906 1 96.94 88 LEU A C 1
ATOM 714 O O . LEU A 1 88 ? 18.219 -24.312 -15.719 1 96.94 88 LEU A O 1
ATOM 718 N N . ARG A 1 89 ? 17.125 -23.469 -17.469 1 96.19 89 ARG A N 1
ATOM 719 C CA . ARG A 1 89 ? 16.484 -22.375 -16.734 1 96.19 89 ARG A CA 1
ATOM 720 C C . ARG A 1 89 ? 14.961 -22.516 -16.781 1 96.19 89 ARG A C 1
ATOM 722 O O . ARG A 1 89 ? 14.398 -22.891 -17.812 1 96.19 89 ARG A O 1
ATOM 729 N N . ARG A 1 90 ? 14.336 -22.219 -15.711 1 95.62 90 ARG A N 1
ATOM 730 C CA . ARG A 1 90 ? 12.875 -22.219 -15.617 1 95.62 90 ARG A CA 1
ATOM 731 C C . ARG A 1 90 ? 12.367 -20.969 -14.906 1 95.62 90 ARG A C 1
ATOM 733 O O . ARG A 1 90 ? 13.078 -20.391 -14.078 1 95.62 90 ARG A O 1
ATOM 740 N N . SER A 1 91 ? 11.18 -20.578 -15.25 1 95.88 91 SER A N 1
ATOM 741 C CA . SER A 1 91 ? 10.547 -19.438 -14.586 1 95.88 91 SER A CA 1
ATOM 742 C C . SER A 1 91 ? 10.07 -19.797 -13.188 1 95.88 91 SER A C 1
ATOM 744 O O . SER A 1 91 ? 9.648 -20.938 -12.945 1 95.88 91 SER A O 1
ATOM 746 N N . VAL A 1 92 ? 10.07 -18.828 -12.367 1 96.12 92 VAL A N 1
ATOM 747 C CA . VAL A 1 92 ? 9.562 -19.047 -11.016 1 96.12 92 VAL A CA 1
ATOM 748 C C . VAL A 1 92 ? 8.039 -19.188 -11.055 1 96.12 92 VAL A C 1
ATOM 750 O O . VAL A 1 92 ? 7.434 -19.656 -10.094 1 96.12 92 VAL A O 1
ATOM 753 N N . ARG A 1 93 ? 7.418 -18.828 -12.133 1 95.69 93 ARG A N 1
ATOM 754 C CA . ARG A 1 93 ? 5.969 -18.859 -12.273 1 95.69 93 ARG A CA 1
ATOM 755 C C . ARG A 1 93 ? 5.504 -20.219 -12.828 1 95.69 93 ARG A C 1
ATOM 757 O O . ARG A 1 93 ? 4.309 -20.516 -12.828 1 95.69 93 ARG A O 1
ATOM 764 N N . ASP A 1 94 ? 6.461 -21 -13.297 1 94 94 ASP A N 1
ATOM 765 C CA . ASP A 1 94 ? 6.082 -22.219 -14 1 94 94 ASP A CA 1
ATOM 766 C C . ASP A 1 94 ? 5.18 -23.094 -13.141 1 94 94 ASP A C 1
ATOM 768 O O . ASP A 1 94 ? 5.465 -23.312 -11.961 1 94 94 ASP A O 1
ATOM 772 N N . ASP A 1 95 ? 4.082 -23.531 -13.734 1 92.38 95 ASP A N 1
ATOM 773 C CA . ASP A 1 95 ? 3.135 -24.453 -13.109 1 92.38 95 ASP A CA 1
ATOM 774 C C . ASP A 1 95 ? 2.449 -23.797 -11.914 1 92.38 95 ASP A C 1
ATOM 776 O O . ASP A 1 95 ? 2.277 -24.438 -10.867 1 92.38 95 ASP A O 1
ATOM 780 N N . SER A 1 96 ? 2.256 -22.578 -11.922 1 95.25 96 SER A N 1
ATOM 781 C CA . SER A 1 96 ? 1.531 -21.828 -10.891 1 95.25 96 SER A CA 1
ATOM 782 C C . SER A 1 96 ? 0.371 -21.047 -11.492 1 95.25 96 SER A C 1
ATOM 784 O O . SER A 1 96 ? 0.125 -21.109 -12.695 1 95.25 96 SER A O 1
ATOM 786 N N . PHE A 1 97 ? -0.36 -20.375 -10.656 1 95.31 97 PHE A N 1
ATOM 787 C CA . PHE A 1 97 ? -1.487 -19.531 -11.039 1 95.31 97 PHE A CA 1
ATOM 788 C C . PHE A 1 97 ? -1.04 -18.422 -11.977 1 95.31 97 PHE A C 1
ATOM 790 O O . PHE A 1 97 ? -1.828 -17.938 -12.789 1 95.31 97 PHE A O 1
ATOM 797 N N . PHE A 1 98 ? 0.26 -18.062 -11.953 1 96 98 PHE A N 1
ATOM 798 C CA . PHE A 1 98 ? 0.775 -16.891 -12.656 1 96 98 PHE A CA 1
ATOM 799 C C . PHE A 1 98 ? 1.435 -17.297 -13.969 1 96 98 PHE A C 1
ATOM 801 O O . PHE A 1 98 ? 2.031 -16.469 -14.656 1 96 98 PHE A O 1
ATOM 808 N N . ALA A 1 99 ? 1.25 -18.578 -14.242 1 92.75 99 ALA A N 1
ATOM 809 C CA . ALA A 1 99 ? 1.897 -19.078 -15.453 1 92.75 99 ALA A CA 1
ATOM 810 C C . ALA A 1 99 ? 1.329 -18.391 -16.703 1 92.75 99 ALA A C 1
ATOM 812 O O . ALA A 1 99 ? 0.156 -18.016 -16.719 1 92.75 99 ALA A O 1
ATOM 813 N N . HIS A 1 100 ? 2.061 -18.031 -17.641 1 87.75 100 HIS A N 1
ATOM 814 C CA . HIS A 1 100 ? 1.688 -17.562 -18.969 1 87.75 100 HIS A CA 1
ATOM 815 C C . HIS A 1 100 ? 1.297 -16.094 -18.953 1 87.75 100 HIS A C 1
ATOM 817 O O . HIS A 1 100 ? 0.677 -15.602 -19.906 1 87.75 100 HIS A O 1
ATOM 823 N N . SER A 1 101 ? 1.412 -15.477 -17.906 1 90.38 101 SER A N 1
ATOM 824 C CA . SER A 1 101 ? 1.229 -14.023 -17.875 1 90.38 101 SER A CA 1
ATOM 825 C C . SER A 1 101 ? 2.564 -13.297 -17.938 1 90.38 101 SER A C 1
ATOM 827 O O . SER A 1 101 ? 3.562 -13.758 -17.391 1 90.38 101 SER A O 1
ATOM 829 N N . ARG A 1 102 ? 2.551 -12.188 -18.562 1 88.56 102 ARG A N 1
ATOM 830 C CA . ARG A 1 102 ? 3.76 -11.383 -18.672 1 88.56 102 ARG A CA 1
ATOM 831 C C . ARG A 1 102 ? 3.707 -10.195 -17.703 1 88.56 102 ARG A C 1
ATOM 833 O O . ARG A 1 102 ? 4.664 -9.43 -17.609 1 88.56 102 ARG A O 1
ATOM 840 N N . LEU A 1 103 ? 2.633 -10.078 -17.016 1 91.12 103 LEU A N 1
ATOM 841 C CA . LEU A 1 103 ? 2.502 -8.992 -16.062 1 91.12 103 LEU A CA 1
ATOM 842 C C . LEU A 1 103 ? 3.367 -9.242 -14.828 1 91.12 103 LEU A C 1
ATOM 844 O O . LEU A 1 103 ? 3.469 -10.383 -14.359 1 91.12 103 LEU A O 1
ATOM 848 N N . PRO A 1 104 ? 3.947 -8.195 -14.312 1 92.38 104 PRO A N 1
ATOM 849 C CA . PRO A 1 104 ? 4.719 -8.359 -13.086 1 92.38 104 PRO A CA 1
ATOM 850 C C . PRO A 1 104 ? 3.896 -8.961 -11.945 1 92.38 104 PRO A C 1
ATOM 852 O O . PRO A 1 104 ? 2.705 -8.664 -11.82 1 92.38 104 PRO A O 1
ATOM 855 N N . LEU A 1 105 ? 4.57 -9.766 -11.133 1 95.31 105 LEU A N 1
ATOM 856 C CA . LEU A 1 105 ? 3.902 -10.469 -10.039 1 95.31 105 LEU A CA 1
ATOM 857 C C . LEU A 1 105 ? 3.248 -9.484 -9.078 1 95.31 105 LEU A C 1
ATOM 859 O O . LEU A 1 105 ? 2.152 -9.734 -8.57 1 95.31 105 LEU A O 1
ATOM 863 N N . LYS A 1 106 ? 3.945 -8.352 -8.812 1 93.56 106 LYS A N 1
ATOM 864 C CA . LYS A 1 106 ? 3.389 -7.332 -7.926 1 93.56 106 LYS A CA 1
ATOM 865 C C . LYS A 1 106 ? 2.037 -6.84 -8.438 1 93.56 106 LYS A C 1
ATOM 867 O O . LYS A 1 106 ? 1.103 -6.66 -7.652 1 93.56 106 LYS A O 1
ATOM 872 N N . GLN A 1 107 ? 1.912 -6.688 -9.695 1 93.75 107 GLN A N 1
ATOM 873 C CA . GLN A 1 107 ? 0.672 -6.207 -10.297 1 93.75 107 GLN A CA 1
ATOM 874 C C . GLN A 1 107 ? -0.431 -7.258 -10.195 1 93.75 107 GLN A C 1
ATOM 876 O O . GLN A 1 107 ? -1.587 -6.926 -9.922 1 93.75 107 GLN A O 1
ATOM 881 N N . LEU A 1 108 ? -0.052 -8.461 -10.391 1 94.94 108 LEU A N 1
ATOM 882 C CA . LEU A 1 108 ? -1.025 -9.547 -10.367 1 94.94 108 LEU A CA 1
ATOM 883 C C . LEU A 1 108 ? -1.569 -9.75 -8.953 1 94.94 108 LEU A C 1
ATOM 885 O O . LEU A 1 108 ? -2.766 -9.992 -8.773 1 94.94 108 LEU A O 1
ATOM 889 N N . ILE A 1 109 ? -0.672 -9.688 -8.016 1 96.31 109 ILE A N 1
ATOM 890 C CA . ILE 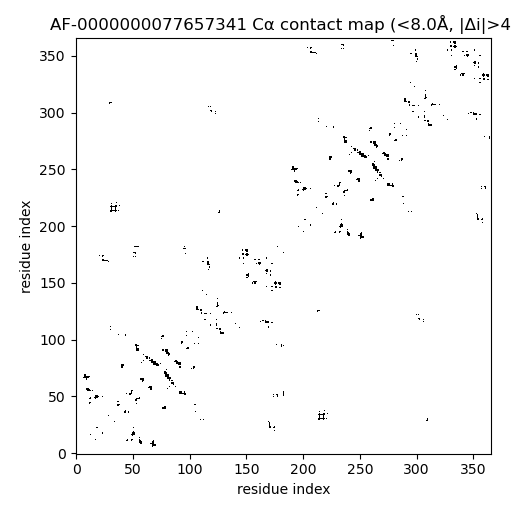A 1 109 ? -1.098 -9.812 -6.621 1 96.31 109 ILE A CA 1
ATOM 891 C C . ILE A 1 109 ? -2.023 -8.656 -6.258 1 96.31 109 ILE A C 1
ATOM 893 O O . ILE A 1 109 ? -3.07 -8.867 -5.637 1 96.31 109 ILE A O 1
ATOM 897 N N . CYS A 1 110 ? -1.64 -7.469 -6.656 1 96.31 110 CYS A N 1
ATOM 898 C CA . CYS A 1 110 ? -2.475 -6.301 -6.41 1 96.31 110 CYS A CA 1
ATOM 899 C C . CYS A 1 110 ? -3.844 -6.461 -7.059 1 96.31 110 CYS A C 1
ATOM 901 O O . CYS A 1 110 ? -4.871 -6.191 -6.434 1 96.31 110 CYS A O 1
ATOM 903 N N . TYR A 1 111 ? -3.82 -6.941 -8.266 1 95.94 111 TYR A N 1
ATOM 904 C CA . TYR A 1 111 ? -5.078 -7.164 -8.969 1 95.94 111 TYR A CA 1
ATOM 905 C C . TYR A 1 111 ? -5.957 -8.156 -8.219 1 95.94 111 TYR A C 1
ATOM 907 O O . TYR A 1 111 ? -7.141 -7.898 -7.992 1 95.94 111 TYR A O 1
ATOM 915 N N . ALA A 1 112 ? -5.367 -9.281 -7.93 1 96.31 112 ALA A N 1
ATOM 916 C CA . ALA A 1 112 ? -6.137 -10.328 -7.266 1 96.31 112 ALA A CA 1
ATOM 917 C C . ALA A 1 112 ? -6.738 -9.828 -5.957 1 96.31 112 ALA A C 1
ATOM 919 O O . ALA A 1 112 ? -7.887 -10.141 -5.633 1 96.31 112 ALA A O 1
ATOM 920 N N . TYR A 1 113 ? -5.996 -9.078 -5.254 1 97.62 113 TYR A N 1
ATOM 921 C CA . TYR A 1 113 ? -6.496 -8.508 -4.004 1 97.62 113 TYR A CA 1
ATOM 922 C C . TYR A 1 113 ? -7.676 -7.582 -4.262 1 97.62 113 TYR A C 1
ATOM 924 O O . TYR A 1 113 ? -8.734 -7.734 -3.646 1 97.62 113 TYR A O 1
ATOM 932 N N . CYS A 1 114 ? -7.465 -6.629 -5.156 1 97 114 CYS A N 1
ATOM 933 C CA . CYS A 1 114 ? -8.523 -5.672 -5.449 1 97 114 CYS A CA 1
ATOM 934 C C . CYS A 1 114 ? -9.766 -6.379 -5.977 1 97 114 CYS A C 1
ATOM 936 O O . CYS A 1 114 ? -10.891 -6 -5.645 1 97 114 CYS A O 1
ATOM 938 N N . TRP A 1 115 ? -9.516 -7.371 -6.793 1 95.69 115 TRP A N 1
ATOM 939 C CA . TRP A 1 115 ? -10.609 -8.18 -7.32 1 95.69 115 TRP A CA 1
ATOM 940 C C . TRP A 1 115 ? -11.375 -8.867 -6.191 1 95.69 115 TRP A C 1
ATOM 942 O O . TRP A 1 115 ? -12.609 -8.867 -6.176 1 95.69 115 TRP A O 1
ATOM 952 N N . SER A 1 116 ? -10.648 -9.438 -5.262 1 95.38 116 SER A N 1
ATOM 953 C CA . SER A 1 116 ? -11.281 -10.148 -4.148 1 95.38 116 SER A CA 1
ATOM 954 C C . SER A 1 116 ? -12.109 -9.195 -3.291 1 95.38 116 SER A C 1
ATOM 956 O O . SER A 1 116 ? -13.07 -9.617 -2.648 1 95.38 116 SER A O 1
ATOM 958 N N . ARG A 1 117 ? -11.758 -7.914 -3.312 1 94.44 117 ARG A N 1
ATOM 959 C CA . ARG A 1 117 ? -12.492 -6.887 -2.578 1 94.44 117 ARG A CA 1
ATOM 960 C C . ARG A 1 117 ? -13.656 -6.352 -3.402 1 94.44 117 ARG A C 1
ATOM 962 O O . ARG A 1 117 ? -14.398 -5.48 -2.943 1 94.44 117 ARG A O 1
ATOM 969 N N . ASN A 1 118 ? -13.789 -6.832 -4.578 1 94.12 118 ASN A N 1
ATOM 970 C CA . ASN A 1 118 ? -14.828 -6.391 -5.508 1 94.12 118 ASN A CA 1
ATOM 971 C C . ASN A 1 118 ? -14.781 -4.883 -5.73 1 94.12 118 ASN A C 1
ATOM 973 O O . ASN A 1 118 ? -15.82 -4.219 -5.73 1 94.12 118 ASN A O 1
ATOM 977 N N . MET A 1 119 ? -13.578 -4.344 -5.855 1 93.94 119 MET A N 1
ATOM 978 C CA . MET A 1 119 ? -13.406 -2.918 -6.121 1 93.94 119 MET A CA 1
ATOM 979 C C . MET A 1 119 ? -13.867 -2.568 -7.535 1 93.94 119 MET A C 1
ATOM 981 O O . MET A 1 119 ? -13.906 -3.434 -8.414 1 93.94 119 MET A O 1
ATOM 985 N N . ALA A 1 120 ? -14.18 -1.297 -7.688 1 92.25 120 ALA A N 1
ATOM 986 C CA . ALA A 1 120 ? -14.539 -0.829 -9.023 1 92.25 120 ALA A CA 1
ATOM 987 C C . ALA A 1 120 ? -13.391 -1.028 -10.008 1 92.25 120 ALA A C 1
ATOM 989 O O . ALA A 1 120 ? -12.219 -0.852 -9.648 1 92.25 120 ALA A O 1
ATOM 990 N N . GLN A 1 121 ? -13.766 -1.366 -11.242 1 90.12 121 GLN A N 1
ATOM 991 C CA . GLN A 1 121 ? -12.773 -1.697 -12.266 1 90.12 121 GLN A CA 1
ATOM 992 C C . GLN A 1 121 ? -11.758 -0.571 -12.43 1 90.12 121 GLN A C 1
ATOM 994 O O . GLN A 1 121 ? -10.555 -0.826 -12.57 1 90.12 121 GLN A O 1
ATOM 999 N N . ASN A 1 122 ? -12.234 0.652 -12.383 1 89.44 122 ASN A N 1
ATOM 1000 C CA . ASN A 1 122 ? -11.336 1.792 -12.539 1 89.44 122 ASN A CA 1
ATOM 1001 C C . ASN A 1 122 ? -10.344 1.886 -11.383 1 89.44 122 ASN A C 1
ATOM 1003 O O . ASN A 1 122 ? -9.195 2.275 -11.578 1 89.44 122 ASN A O 1
ATOM 1007 N N . ASP A 1 123 ? -10.766 1.532 -10.219 1 93.06 123 ASP A N 1
ATOM 1008 C CA . ASP A 1 123 ? -9.891 1.541 -9.047 1 93.06 123 ASP A CA 1
ATOM 1009 C C . ASP A 1 123 ? -8.859 0.418 -9.133 1 93.06 123 ASP A C 1
ATOM 1011 O O . ASP A 1 123 ? -7.688 0.615 -8.781 1 93.06 123 ASP A O 1
ATOM 1015 N N . ILE A 1 124 ? -9.297 -0.694 -9.656 1 94.56 124 ILE A N 1
ATOM 1016 C CA . ILE A 1 124 ? -8.383 -1.819 -9.797 1 94.56 124 ILE A CA 1
ATOM 1017 C C . ILE A 1 124 ? -7.281 -1.462 -10.797 1 94.56 124 ILE A C 1
ATOM 1019 O O . ILE A 1 124 ? -6.098 -1.652 -10.516 1 94.56 124 ILE A O 1
ATOM 1023 N N . LEU A 1 125 ? -7.711 -0.917 -11.914 1 93 125 LEU A N 1
ATOM 1024 C CA . LEU A 1 125 ? -6.77 -0.531 -12.961 1 93 125 LEU A CA 1
ATOM 1025 C C . LEU A 1 125 ? -5.738 0.456 -12.422 1 93 125 LEU A C 1
ATOM 1027 O O . LEU A 1 125 ? -4.539 0.312 -12.688 1 93 125 LEU A O 1
ATOM 1031 N N . HIS A 1 126 ? -6.184 1.372 -11.625 1 93.44 126 HIS A N 1
ATOM 1032 C CA . HIS A 1 126 ? -5.301 2.398 -11.078 1 93.44 126 HIS A CA 1
ATOM 1033 C C . HIS A 1 126 ? -4.359 1.818 -10.031 1 93.44 126 HIS A C 1
ATOM 1035 O O . HIS A 1 126 ? -3.143 1.99 -10.125 1 93.44 126 HIS A O 1
ATOM 1041 N N . GLU A 1 127 ? -4.922 1.066 -9.102 1 95.44 127 GLU A N 1
ATOM 1042 C CA . GLU A 1 127 ? -4.137 0.545 -7.984 1 95.44 127 GLU A CA 1
ATOM 1043 C C . GLU A 1 127 ? -3.135 -0.505 -8.461 1 95.44 127 GLU A C 1
ATOM 1045 O O . GLU A 1 127 ? -2.023 -0.591 -7.938 1 95.44 127 GLU A O 1
ATOM 1050 N N . ALA A 1 128 ? -3.504 -1.264 -9.438 1 94.06 128 ALA A N 1
ATOM 1051 C CA . ALA A 1 128 ? -2.617 -2.303 -9.953 1 94.06 128 ALA A CA 1
ATOM 1052 C C . ALA A 1 128 ? -1.675 -1.739 -11.016 1 94.06 128 ALA A C 1
ATOM 1054 O O . ALA A 1 128 ? -0.816 -2.457 -11.531 1 94.06 128 ALA A O 1
ATOM 1055 N N . ARG A 1 129 ? -1.868 -0.444 -11.359 1 92.75 129 ARG A N 1
ATOM 1056 C CA . ARG A 1 129 ? -1.056 0.244 -12.352 1 92.75 129 ARG A CA 1
ATOM 1057 C C . ARG A 1 129 ? -1.158 -0.443 -13.711 1 92.75 129 ARG A C 1
ATOM 1059 O O . ARG A 1 129 ? -0.144 -0.675 -14.375 1 92.75 129 ARG A O 1
ATOM 1066 N N . MET A 1 130 ? -2.359 -0.811 -14.008 1 90.75 130 MET A N 1
ATOM 1067 C CA . MET A 1 130 ? -2.676 -1.467 -15.273 1 90.75 130 MET A CA 1
ATOM 1068 C C . MET A 1 130 ? -3.605 -0.602 -16.125 1 90.75 130 MET A C 1
ATOM 1070 O O . MET A 1 130 ? -4.535 -1.112 -16.75 1 90.75 130 MET A O 1
ATOM 1074 N N . ASN A 1 131 ? -3.434 0.665 -16.125 1 80.69 131 ASN A N 1
ATOM 1075 C CA . ASN A 1 131 ? -4.34 1.665 -16.672 1 80.69 131 ASN A CA 1
ATOM 1076 C C . ASN A 1 131 ? -4.668 1.371 -18.141 1 80.69 131 ASN A C 1
ATOM 1078 O O . ASN A 1 131 ? -5.77 1.663 -18.609 1 80.69 131 ASN A O 1
ATOM 1082 N N . ASN A 1 132 ? -3.893 0.765 -18.875 1 81.69 132 ASN A N 1
ATOM 1083 C CA . ASN A 1 132 ? -4.191 0.542 -20.297 1 81.69 132 ASN A CA 1
ATOM 1084 C C . ASN A 1 132 ? -4.414 -0.938 -20.594 1 81.69 132 ASN A C 1
ATOM 1086 O O . ASN A 1 132 ? -4.328 -1.361 -21.75 1 81.69 132 ASN A O 1
ATOM 1090 N N . ALA A 1 133 ? -4.828 -1.716 -19.5 1 84.38 133 ALA A N 1
ATOM 1091 C CA . ALA A 1 133 ? -4.91 -3.16 -19.703 1 84.38 133 ALA A CA 1
ATOM 1092 C C . ALA A 1 133 ? -6.293 -3.686 -19.328 1 84.38 133 ALA A C 1
ATOM 1094 O O . ALA A 1 133 ? -6.414 -4.68 -18.609 1 84.38 133 ALA A O 1
ATOM 1095 N N . SER A 1 134 ? -7.34 -3.016 -19.875 1 84.25 134 SER A N 1
ATOM 1096 C CA . SER A 1 134 ? -8.703 -3.373 -19.5 1 84.25 134 SER A CA 1
ATOM 1097 C C . SER A 1 134 ? -9.055 -4.785 -19.953 1 84.25 134 SER A C 1
ATOM 1099 O O . SER A 1 134 ? -9.703 -5.535 -19.219 1 84.25 134 SER A O 1
ATOM 1101 N N . LYS A 1 135 ? -8.57 -5.129 -21.125 1 86.12 135 LYS A N 1
ATOM 1102 C CA . LYS A 1 135 ? -8.836 -6.473 -21.625 1 86.12 135 LYS A CA 1
ATOM 1103 C C . LYS A 1 135 ? -8.125 -7.523 -20.781 1 86.12 135 LYS A C 1
ATOM 1105 O O . LYS A 1 135 ? -8.695 -8.57 -20.469 1 86.12 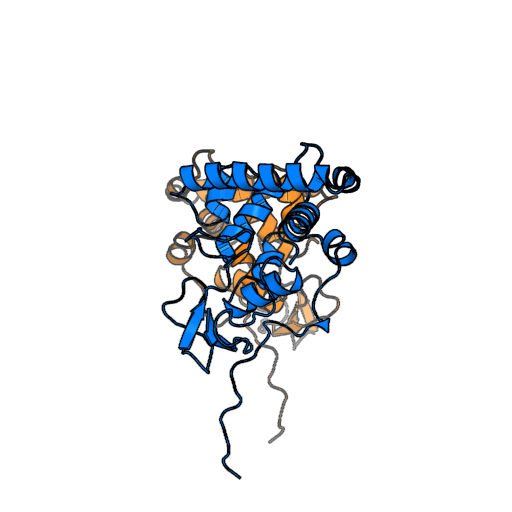135 LYS A O 1
ATOM 1110 N N . THR A 1 136 ? -6.969 -7.219 -20.453 1 87.75 136 THR A N 1
ATOM 1111 C CA . THR A 1 136 ? -6.195 -8.109 -19.594 1 87.75 136 THR A CA 1
ATOM 1112 C C . THR A 1 136 ? -6.875 -8.273 -18.234 1 87.75 136 THR A C 1
ATOM 1114 O O . THR A 1 136 ? -6.941 -9.383 -17.703 1 87.75 136 THR A O 1
ATOM 1117 N N . LEU A 1 137 ? -7.441 -7.195 -17.75 1 87.81 137 LEU A N 1
ATOM 1118 C CA . LEU A 1 137 ? -8.125 -7.23 -16.453 1 87.81 137 LEU A CA 1
ATOM 1119 C C . LEU A 1 137 ? -9.352 -8.133 -16.516 1 87.81 137 LEU A C 1
ATOM 1121 O O . LEU A 1 137 ? -9.594 -8.914 -15.586 1 87.81 137 LEU A O 1
ATOM 1125 N N . ALA A 1 138 ? -10.055 -8 -17.609 1 89.88 138 ALA A N 1
ATOM 1126 C CA . ALA A 1 138 ? -11.25 -8.828 -17.75 1 89.88 138 ALA A CA 1
ATOM 1127 C C . ALA A 1 138 ? -10.891 -10.305 -17.797 1 89.88 138 ALA A C 1
ATOM 1129 O O . ALA A 1 138 ? -11.562 -11.133 -17.156 1 89.88 138 ALA A O 1
ATOM 1130 N N . ALA A 1 139 ? -9.867 -10.641 -18.516 1 91.81 139 ALA A N 1
ATOM 1131 C CA . ALA A 1 139 ? -9.414 -12.023 -18.594 1 91.81 139 ALA A CA 1
ATOM 1132 C C . ALA A 1 139 ? -8.984 -12.547 -17.234 1 91.81 139 ALA A C 1
ATOM 1134 O O . ALA A 1 139 ? -9.297 -13.688 -16.875 1 91.81 139 ALA A O 1
ATOM 1135 N N . TRP A 1 140 ? -8.391 -11.727 -16.484 1 93.06 140 TRP A N 1
ATOM 1136 C CA . TRP A 1 140 ? -7.93 -12.125 -15.156 1 93.06 140 TRP A CA 1
ATOM 1137 C C . TRP A 1 140 ? -9.102 -12.25 -14.188 1 93.06 140 TRP A C 1
ATOM 1139 O O . TRP A 1 140 ? -9.086 -13.094 -13.297 1 93.06 140 TRP A O 1
ATOM 1149 N N . GLY A 1 141 ? -10.062 -11.375 -14.391 1 93.31 141 GLY A N 1
ATOM 1150 C CA . GLY A 1 141 ? -11.273 -11.547 -13.609 1 93.31 141 GLY A CA 1
ATOM 1151 C C . GLY A 1 141 ? -11.906 -12.914 -13.766 1 93.31 141 GLY A C 1
ATOM 1152 O O . GLY A 1 141 ? -12.297 -13.547 -12.781 1 93.31 141 GLY A O 1
ATOM 1153 N N . VAL A 1 142 ? -11.969 -13.359 -14.984 1 93.94 142 VAL A N 1
ATOM 1154 C CA . VAL A 1 142 ? -12.508 -14.68 -15.281 1 93.94 142 VAL A CA 1
ATOM 1155 C C . VAL A 1 142 ? -11.609 -15.758 -14.68 1 93.94 142 VAL A C 1
ATOM 1157 O O . VAL A 1 142 ? -12.094 -16.703 -14.055 1 93.94 142 VAL A O 1
ATOM 1160 N N . HIS A 1 143 ? -10.328 -15.562 -14.836 1 94.38 143 HIS A N 1
ATOM 1161 C CA . HIS A 1 143 ? -9.352 -16.516 -14.312 1 94.38 143 HIS A CA 1
ATOM 1162 C C . HIS A 1 143 ? -9.484 -16.656 -12.805 1 94.38 143 HIS A C 1
ATOM 1164 O O . HIS A 1 143 ? -9.484 -17.781 -12.281 1 94.38 143 HIS A O 1
ATOM 1170 N N . CYS A 1 144 ? -9.695 -15.594 -12.062 1 94.38 144 CYS A N 1
ATOM 1171 C CA . CYS A 1 144 ? -9.883 -15.602 -10.617 1 94.38 144 CYS A CA 1
ATOM 1172 C C . CYS A 1 144 ? -11.195 -16.281 -10.234 1 94.38 144 CYS A C 1
ATOM 1174 O O . CYS A 1 144 ? -11.242 -17.078 -9.297 1 94.38 144 CYS A O 1
ATOM 1176 N N . ARG A 1 145 ? -12.148 -15.961 -11.008 1 93.19 145 ARG A N 1
ATOM 1177 C CA . ARG A 1 145 ? -13.453 -16.562 -10.727 1 93.19 145 ARG A CA 1
ATOM 1178 C C . ARG A 1 145 ? -13.414 -18.078 -10.922 1 93.19 145 ARG A C 1
ATOM 1180 O O . ARG A 1 145 ? -13.93 -18.828 -10.086 1 93.19 145 ARG A O 1
ATOM 1187 N N . ASP A 1 146 ? -12.82 -18.484 -12 1 93.81 146 ASP A N 1
ATOM 1188 C CA . ASP A 1 146 ? -12.734 -19.906 -12.32 1 93.81 146 ASP A CA 1
ATOM 1189 C C . ASP A 1 146 ? -12.016 -20.688 -11.227 1 93.81 146 ASP A C 1
ATOM 1191 O O . ASP A 1 146 ? -12.469 -21.75 -10.805 1 93.81 146 ASP A O 1
ATOM 1195 N N . ILE A 1 147 ? -10.914 -20.125 -10.773 1 92.56 147 ILE A N 1
ATOM 1196 C CA . ILE A 1 147 ? -10.117 -20.828 -9.773 1 92.56 147 ILE A CA 1
ATOM 1197 C C . ILE A 1 147 ? -10.906 -20.922 -8.469 1 92.56 147 ILE A C 1
ATOM 1199 O O . ILE A 1 147 ? -10.805 -21.922 -7.75 1 92.56 147 ILE A O 1
ATOM 1203 N N . CYS A 1 148 ? -11.617 -19.906 -8.125 1 91 148 CYS A N 1
ATOM 1204 C CA . CYS A 1 148 ? -12.406 -19.906 -6.895 1 91 148 CYS A CA 1
ATOM 1205 C C . CYS A 1 148 ? -13.547 -20.906 -6.992 1 91 148 CYS A C 1
ATOM 1207 O O . CYS A 1 148 ? -13.852 -21.609 -6.023 1 91 148 CYS A O 1
ATOM 1209 N N . GLU A 1 149 ? -14.211 -20.922 -8.148 1 89.06 149 GLU A N 1
ATOM 1210 C CA . GLU A 1 149 ? -15.281 -21.891 -8.352 1 89.06 149 GLU A CA 1
ATOM 1211 C C . GLU A 1 149 ? -14.758 -23.312 -8.188 1 89.06 149 GLU A C 1
ATOM 1213 O O . GLU A 1 149 ? -15.383 -24.141 -7.504 1 89.06 149 GLU A O 1
ATOM 1218 N N . MET A 1 150 ? -13.664 -23.594 -8.742 1 88.81 150 MET A N 1
ATOM 1219 C CA . MET A 1 150 ? -13.055 -24.906 -8.641 1 88.81 150 MET A CA 1
ATOM 1220 C C . MET A 1 150 ? -12.656 -25.203 -7.199 1 88.81 150 MET A C 1
ATOM 1222 O O . MET A 1 150 ? -12.852 -26.328 -6.715 1 88.81 150 MET A O 1
ATOM 1226 N N . GLY A 1 151 ? -12.086 -24.188 -6.551 1 84.31 151 GLY A N 1
ATOM 1227 C CA . GLY A 1 151 ? -11.68 -24.359 -5.168 1 84.31 151 GLY A CA 1
ATOM 1228 C C . GLY A 1 151 ? -12.836 -24.641 -4.23 1 84.31 151 GLY A C 1
ATOM 1229 O O . GLY A 1 151 ? -12.727 -25.5 -3.352 1 84.31 151 GLY A O 1
ATOM 1230 N N . ILE A 1 152 ? -13.883 -23.938 -4.434 1 82.5 152 ILE A N 1
ATOM 1231 C CA . ILE A 1 152 ? -15.055 -24.109 -3.594 1 82.5 152 ILE A CA 1
ATOM 1232 C C . ILE A 1 152 ? -15.664 -25.484 -3.836 1 82.5 152 ILE A C 1
ATOM 1234 O O . ILE A 1 152 ? -16.141 -26.141 -2.902 1 82.5 152 ILE A O 1
ATOM 1238 N N . GLU A 1 153 ? -15.68 -25.891 -5.047 1 84.25 153 GLU A N 1
ATOM 1239 C CA . GLU A 1 153 ? -16.172 -27.219 -5.371 1 84.25 153 GLU A CA 1
ATOM 1240 C C . GLU A 1 153 ? -15.352 -28.297 -4.672 1 84.25 153 GLU A C 1
ATOM 1242 O O . GLU A 1 153 ? -15.898 -29.281 -4.168 1 84.25 153 GLU A O 1
ATOM 1247 N N . GLU A 1 154 ? -14.078 -28.141 -4.641 1 84 154 GLU A N 1
ATOM 1248 C CA . GLU A 1 154 ? -13.164 -29.109 -4.059 1 84 154 GLU A CA 1
ATOM 1249 C C . GLU A 1 154 ? -13.172 -29.031 -2.533 1 84 154 GLU A C 1
ATOM 1251 O O . GLU A 1 154 ? -12.945 -30.031 -1.854 1 84 154 GLU A O 1
ATOM 1256 N N . ASN A 1 155 ? -13.383 -27.812 -2.053 1 80.81 155 ASN A N 1
ATOM 1257 C CA . ASN A 1 155 ? -13.469 -27.562 -0.618 1 80.81 155 ASN A CA 1
ATOM 1258 C C . ASN A 1 155 ? -14.664 -26.688 -0.271 1 80.81 155 ASN A C 1
ATOM 1260 O O . ASN A 1 155 ? -14.516 -25.484 -0.074 1 80.81 155 ASN A O 1
ATOM 1264 N N . PRO A 1 156 ? -15.773 -27.25 -0.035 1 79.88 156 PRO A N 1
ATOM 1265 C CA . PRO A 1 156 ? -17.016 -26.5 0.145 1 79.88 156 PRO A CA 1
ATOM 1266 C C . PRO A 1 156 ? -16.969 -25.578 1.363 1 79.88 156 PRO A C 1
ATOM 1268 O O . PRO A 1 156 ? -17.703 -24.578 1.418 1 79.88 156 PRO A O 1
ATOM 1271 N N . SER A 1 157 ? -16.078 -25.875 2.332 1 78.56 157 SER A N 1
ATOM 1272 C CA . SER A 1 157 ? -16 -25.031 3.525 1 78.56 157 SER A CA 1
ATOM 1273 C C . SER A 1 157 ? -15.531 -23.625 3.18 1 78.56 157 SER A C 1
ATOM 1275 O O . SER A 1 157 ? -15.727 -22.688 3.959 1 78.56 157 SER A O 1
ATOM 1277 N N . MET A 1 158 ? -15.016 -23.469 2.006 1 76.25 158 MET A N 1
ATOM 1278 C CA . MET A 1 158 ? -14.508 -22.172 1.574 1 76.25 158 MET A CA 1
ATOM 1279 C C . MET A 1 158 ? -15.648 -21.188 1.35 1 76.25 158 MET A C 1
ATOM 1281 O O . MET A 1 158 ? -15.438 -19.969 1.344 1 76.25 158 MET A O 1
ATOM 1285 N N . ILE A 1 159 ? -16.812 -21.703 1.21 1 75.19 159 ILE A N 1
ATOM 1286 C CA . ILE A 1 159 ? -17.984 -20.875 0.963 1 75.19 159 ILE A CA 1
ATOM 1287 C C . ILE A 1 159 ? -18.219 -19.938 2.145 1 75.19 159 ILE A C 1
ATOM 1289 O O . ILE A 1 159 ? -18.781 -18.859 1.982 1 75.19 159 ILE A O 1
ATOM 1293 N N . ASN A 1 160 ? -17.625 -20.297 3.256 1 79.31 160 ASN A N 1
ATOM 1294 C CA . ASN A 1 160 ? -17.781 -19.5 4.465 1 79.31 160 ASN A CA 1
ATOM 1295 C C . ASN A 1 160 ? -16.875 -18.266 4.449 1 79.31 160 ASN A C 1
ATOM 1297 O O . ASN A 1 160 ? -16.969 -17.406 5.328 1 79.31 160 ASN A O 1
ATOM 1301 N N . ASN A 1 161 ? -16.094 -18.109 3.408 1 82.88 161 ASN A N 1
ATOM 1302 C CA . ASN A 1 161 ? -15.117 -17.031 3.32 1 82.88 161 ASN A CA 1
ATOM 1303 C C . ASN A 1 161 ? -15.391 -16.125 2.127 1 82.88 161 ASN A C 1
ATOM 1305 O O . ASN A 1 161 ? -14.453 -15.68 1.451 1 82.88 161 ASN A O 1
ATOM 1309 N N . LEU A 1 162 ? -16.672 -15.969 1.904 1 83.25 162 LEU A N 1
ATOM 1310 C CA . LEU A 1 162 ? -17.094 -15.07 0.834 1 83.25 162 LEU A CA 1
ATOM 1311 C C . LEU A 1 162 ? -17.547 -13.727 1.396 1 83.25 162 LEU A C 1
ATOM 1313 O O . LEU A 1 162 ? -18.062 -13.656 2.518 1 83.25 162 LEU A O 1
ATOM 1317 N N . ASN A 1 163 ? -17.25 -12.734 0.626 1 85.69 163 ASN A N 1
ATOM 1318 C CA . ASN A 1 163 ? -17.844 -11.43 0.928 1 85.69 163 ASN A CA 1
ATOM 1319 C C . ASN A 1 163 ? -19.359 -11.438 0.709 1 85.69 163 ASN A C 1
ATOM 1321 O O . ASN A 1 163 ? -19.906 -12.398 0.16 1 85.69 163 ASN A O 1
ATOM 1325 N N . LYS A 1 164 ? -20.016 -10.406 1.158 1 80.38 164 LYS A N 1
ATOM 1326 C CA . LYS A 1 164 ? -21.469 -10.281 0.995 1 80.38 164 LYS A CA 1
ATOM 1327 C C . LYS A 1 164 ? -21.859 -10.336 -0.479 1 80.38 164 LYS A C 1
ATOM 1329 O O . LYS A 1 164 ? -22.922 -10.844 -0.824 1 80.38 164 LYS A O 1
ATOM 1334 N N . ASP A 1 165 ? -20.984 -9.93 -1.355 1 81.62 165 ASP A N 1
ATOM 1335 C CA . ASP A 1 165 ? -21.297 -9.875 -2.779 1 81.62 165 ASP A CA 1
ATOM 1336 C C . ASP A 1 165 ? -20.969 -11.195 -3.471 1 81.62 165 ASP A C 1
ATOM 1338 O O . ASP A 1 165 ? -21.141 -11.328 -4.684 1 81.62 165 ASP A O 1
ATOM 1342 N N . GLY A 1 166 ? -20.438 -12.141 -2.742 1 81.88 166 GLY A N 1
ATOM 1343 C CA . GLY A 1 166 ? -20.172 -13.461 -3.291 1 81.88 166 GLY A CA 1
ATOM 1344 C C . GLY A 1 166 ? -18.719 -13.672 -3.67 1 81.88 166 GLY A C 1
ATOM 1345 O O . GLY A 1 166 ? -18.312 -14.797 -3.965 1 81.88 166 GLY A O 1
ATOM 1346 N N . THR A 1 167 ? -17.938 -12.594 -3.695 1 86 167 THR A N 1
ATOM 1347 C CA . THR A 1 167 ? -16.516 -12.75 -3.99 1 86 167 THR A CA 1
ATOM 1348 C C . THR A 1 167 ? -15.773 -13.297 -2.779 1 86 167 THR A C 1
ATOM 1350 O O . THR A 1 167 ? -16.141 -13.023 -1.636 1 86 167 THR A O 1
ATOM 1353 N N . PRO A 1 168 ? -14.836 -14.133 -3.025 1 89.81 168 PRO A N 1
ATOM 1354 C CA . PRO A 1 168 ? -14.07 -14.641 -1.88 1 89.81 168 PRO A CA 1
ATOM 1355 C C . PRO A 1 168 ? -13.203 -13.562 -1.229 1 89.81 168 PRO A C 1
ATOM 1357 O O . PRO A 1 168 ? -12.719 -12.656 -1.912 1 89.81 168 PRO A O 1
ATOM 1360 N N . VAL A 1 169 ? -13.07 -13.727 0.081 1 92.75 169 VAL A N 1
ATOM 1361 C CA . VAL A 1 169 ? -12.047 -12.891 0.712 1 92.75 169 VAL A CA 1
ATOM 1362 C C . VAL A 1 169 ? -10.672 -13.273 0.177 1 92.75 169 VAL A C 1
ATOM 1364 O O . VAL A 1 169 ? -10.469 -14.398 -0.293 1 92.75 169 VAL A O 1
ATOM 1367 N N . PHE A 1 170 ? -9.773 -12.336 0.234 1 95.06 170 PHE A N 1
ATOM 1368 C CA . PHE A 1 170 ? -8.477 -12.508 -0.413 1 95.06 170 PHE A CA 1
ATOM 1369 C C . PHE A 1 170 ? -7.777 -13.758 0.092 1 95.06 170 PHE A C 1
ATOM 1371 O O . PHE A 1 170 ? -7.203 -14.516 -0.694 1 95.06 170 PHE A O 1
ATOM 1378 N N . SER A 1 171 ? -7.828 -13.992 1.381 1 94.62 171 SER A N 1
ATOM 1379 C CA . SER A 1 171 ? -7.188 -15.172 1.955 1 94.62 171 SER A CA 1
ATOM 1380 C C . SER A 1 171 ? -7.824 -16.453 1.433 1 94.62 171 SER A C 1
ATOM 1382 O O . SER A 1 171 ? -7.129 -17.453 1.194 1 94.62 171 SER A O 1
ATOM 1384 N N . ALA A 1 172 ? -9.102 -16.453 1.268 1 92.62 172 ALA A N 1
ATOM 1385 C CA . ALA A 1 172 ? -9.797 -17.594 0.701 1 92.62 172 ALA A CA 1
ATOM 1386 C C . ALA A 1 172 ? -9.398 -17.812 -0.756 1 92.62 172 ALA A C 1
ATOM 1388 O O . ALA A 1 172 ? -9.25 -18.953 -1.2 1 92.62 172 ALA A O 1
ATOM 1389 N N . PHE A 1 173 ? -9.352 -16.734 -1.488 1 94.12 173 PHE A N 1
ATOM 1390 C CA . PHE A 1 173 ? -8.875 -16.828 -2.865 1 94.12 173 PHE A CA 1
ATOM 1391 C C . PHE A 1 173 ? -7.52 -17.516 -2.926 1 94.12 173 PHE A C 1
ATOM 1393 O O . PHE A 1 173 ? -7.316 -18.422 -3.746 1 94.12 173 PHE A O 1
ATOM 1400 N N . ILE A 1 174 ? -6.617 -17.156 -2.031 1 94.94 174 ILE A N 1
ATOM 1401 C CA . ILE A 1 174 ? -5.277 -17.734 -1.982 1 94.94 174 ILE A CA 1
ATOM 1402 C C . ILE A 1 174 ? -5.375 -19.234 -1.716 1 94.94 174 ILE A C 1
ATOM 1404 O O . ILE A 1 174 ? -4.715 -20.031 -2.385 1 94.94 174 ILE A O 1
ATOM 1408 N N . CYS A 1 175 ? -6.199 -19.578 -0.859 1 93.19 175 CYS A N 1
ATOM 1409 C CA . CYS A 1 175 ? -6.355 -20.984 -0.515 1 93.19 175 CYS A CA 1
ATOM 1410 C C . CYS A 1 175 ? -6.902 -21.781 -1.697 1 93.19 175 CYS A C 1
ATOM 1412 O O . CYS A 1 175 ? -6.523 -22.938 -1.903 1 93.19 175 CYS A O 1
ATOM 1414 N N . CYS A 1 176 ? -7.785 -21.156 -2.447 1 91.81 176 CYS A N 1
ATOM 1415 C CA . CYS A 1 176 ? -8.312 -21.812 -3.639 1 91.81 176 CYS A CA 1
ATOM 1416 C C . CYS A 1 176 ? -7.199 -22.078 -4.648 1 91.81 176 CYS A C 1
ATOM 1418 O O . CYS A 1 176 ? -7.133 -23.156 -5.238 1 91.81 176 CYS A O 1
ATOM 1420 N N . VAL A 1 177 ? -6.363 -21.094 -4.801 1 92.56 177 VAL A N 1
ATOM 1421 C CA . VAL A 1 177 ? -5.254 -21.219 -5.742 1 92.56 177 VAL A CA 1
ATOM 1422 C C . VAL A 1 177 ? -4.316 -22.328 -5.285 1 92.56 177 VAL A C 1
ATOM 1424 O O . VAL A 1 177 ? -3.928 -23.188 -6.086 1 92.56 177 VAL A O 1
ATOM 1427 N N . VAL A 1 178 ? -3.988 -22.328 -4.027 1 91.25 178 VAL A N 1
ATOM 1428 C CA . VAL A 1 178 ? -3.074 -23.312 -3.455 1 91.25 178 VAL A CA 1
ATOM 1429 C C . VAL A 1 178 ? -3.643 -24.719 -3.643 1 91.25 178 VAL A C 1
ATOM 1431 O O . VAL A 1 178 ? -2.922 -25.641 -4.023 1 91.25 178 VAL A O 1
ATOM 1434 N N . HIS A 1 179 ? -4.844 -24.828 -3.404 1 87.44 179 HIS A N 1
ATOM 1435 C CA . HIS A 1 179 ? -5.496 -26.125 -3.51 1 87.44 179 HIS A CA 1
ATOM 1436 C C . HIS A 1 179 ? -5.492 -26.625 -4.949 1 87.44 179 HIS A C 1
ATOM 1438 O O . HIS A 1 179 ? -5.238 -27.812 -5.195 1 87.44 179 HIS A O 1
ATOM 1444 N N . HIS A 1 180 ? -5.762 -25.797 -5.793 1 86.25 180 HIS A N 1
ATOM 1445 C CA . HIS A 1 180 ? -5.863 -26.188 -7.191 1 86.25 180 HIS A CA 1
ATOM 1446 C C . HIS A 1 180 ? -4.5 -26.562 -7.758 1 86.25 180 HIS A C 1
ATOM 1448 O O . HIS A 1 180 ? -4.375 -27.578 -8.461 1 86.25 180 HIS A O 1
ATOM 1454 N N . TYR A 1 181 ? -3.52 -25.828 -7.445 1 86.62 181 TYR A N 1
ATOM 1455 C CA . TYR A 1 181 ? -2.207 -26.047 -8.047 1 86.62 181 TYR A CA 1
ATOM 1456 C C . TYR A 1 181 ? -1.366 -26.984 -7.188 1 86.62 181 TYR A C 1
ATOM 1458 O O . TYR A 1 181 ? -0.325 -27.469 -7.629 1 86.62 181 TYR A O 1
ATOM 1466 N N . ARG A 1 182 ? -1.855 -27.344 -6.059 1 80.5 182 ARG A N 1
ATOM 1467 C CA . ARG A 1 182 ? -1.254 -28.328 -5.164 1 80.5 182 ARG A CA 1
ATOM 1468 C C . ARG A 1 182 ? 0.206 -27.984 -4.879 1 80.5 182 ARG A C 1
ATOM 1470 O O . ARG A 1 182 ? 1.079 -28.859 -4.973 1 80.5 182 ARG A O 1
ATOM 1477 N N . LEU A 1 183 ? 0.397 -26.656 -4.664 1 78.88 183 LEU A N 1
ATOM 1478 C CA . LEU A 1 183 ? 1.747 -26.203 -4.359 1 78.88 183 LEU A CA 1
ATOM 1479 C C . LEU A 1 183 ? 2 -26.219 -2.855 1 78.88 183 LEU A C 1
ATOM 1481 O O . LEU A 1 183 ? 1.063 -26.094 -2.062 1 78.88 183 LEU A O 1
ATOM 1485 N N . MET B 1 1 ? 36.594 17.484 26.547 1 30.38 1 MET B N 1
ATOM 1486 C CA . MET B 1 1 ? 35.5 17.953 25.719 1 30.38 1 MET B CA 1
ATOM 1487 C C . MET B 1 1 ? 34.281 17.062 25.891 1 30.38 1 MET B C 1
ATOM 1489 O O . MET B 1 1 ? 34.375 15.836 25.828 1 30.38 1 MET B O 1
ATOM 1493 N N . SER B 1 2 ? 33.219 17.406 26.703 1 36.34 2 SER B N 1
ATOM 1494 C CA . SER B 1 2 ? 32.094 16.562 27.125 1 36.34 2 SER B CA 1
ATOM 1495 C C . SER B 1 2 ? 31.391 15.93 25.938 1 36.34 2 SER B C 1
ATOM 1497 O O . SER B 1 2 ? 31.203 16.578 24.906 1 36.34 2 SER B O 1
ATOM 1499 N N . ARG B 1 3 ? 31.547 14.664 25.562 1 44 3 ARG B N 1
ATOM 1500 C CA . ARG B 1 3 ? 30.906 13.922 24.484 1 44 3 ARG B CA 1
ATOM 1501 C C . ARG B 1 3 ? 29.391 14.125 24.5 1 44 3 ARG B C 1
ATOM 1503 O O . ARG B 1 3 ? 28.672 13.406 25.203 1 44 3 ARG B O 1
ATOM 1510 N N . GLY B 1 4 ? 28.688 15.32 24.531 1 37.97 4 GLY B N 1
ATOM 1511 C CA . GLY B 1 4 ? 27.266 15.57 24.719 1 37.97 4 GLY B CA 1
ATOM 1512 C C . GLY B 1 4 ? 26.406 14.922 23.641 1 37.97 4 GLY B C 1
ATOM 1513 O O . GLY B 1 4 ? 26.859 14.68 22.531 1 37.97 4 GLY B O 1
ATOM 1514 N N . ARG B 1 5 ? 25.438 14.133 23.969 1 56.16 5 ARG B N 1
ATOM 1515 C CA . ARG B 1 5 ? 24.469 13.477 23.094 1 56.16 5 ARG B CA 1
ATOM 1516 C C . ARG B 1 5 ? 23.859 14.461 22.109 1 56.16 5 ARG B C 1
ATOM 1518 O O . ARG B 1 5 ? 23.484 15.578 22.484 1 56.16 5 ARG B O 1
ATOM 1525 N N . PRO B 1 6 ? 24.234 14.328 20.859 1 66.31 6 PRO B N 1
ATOM 1526 C CA . PRO B 1 6 ? 23.672 15.234 19.859 1 66.31 6 PRO B CA 1
ATOM 1527 C C . PRO B 1 6 ? 22.203 15.578 20.141 1 66.31 6 PRO B C 1
ATOM 1529 O O . PRO B 1 6 ? 21.453 14.742 20.656 1 66.31 6 PRO B O 1
ATOM 1532 N N . GLY B 1 7 ? 21.812 16.844 20.312 1 78.75 7 GLY B N 1
ATOM 1533 C CA . GLY B 1 7 ? 20.469 17.375 20.562 1 78.75 7 GLY B CA 1
ATOM 1534 C C . GLY B 1 7 ? 19.438 16.859 19.594 1 78.75 7 GLY B C 1
ATOM 1535 O O . GLY B 1 7 ? 19.766 16.266 18.562 1 78.75 7 GLY B O 1
ATOM 1536 N N . ALA B 1 8 ? 18.141 16.828 19.953 1 91.88 8 ALA B N 1
ATOM 1537 C CA . ALA B 1 8 ? 17.016 16.453 19.109 1 91.88 8 ALA B CA 1
ATOM 1538 C C . ALA B 1 8 ? 16.969 17.312 17.844 1 91.88 8 ALA B C 1
ATOM 1540 O O . ALA B 1 8 ? 17.234 18.516 17.906 1 91.88 8 ALA B O 1
ATOM 1541 N N . PRO B 1 9 ? 16.75 16.688 16.703 1 95.44 9 PRO B N 1
ATOM 1542 C CA . PRO B 1 9 ? 16.656 17.484 15.484 1 95.44 9 PRO B CA 1
ATOM 1543 C C . PRO B 1 9 ? 15.602 18.578 15.578 1 95.44 9 PRO B C 1
ATOM 1545 O O . PRO B 1 9 ? 14.539 18.391 16.172 1 95.44 9 PRO B O 1
ATOM 1548 N N . GLN B 1 10 ? 15.938 19.672 15.031 1 96.44 10 GLN B N 1
ATOM 1549 C CA . GLN B 1 10 ? 15.039 20.828 15.117 1 96.44 10 GLN B CA 1
ATOM 1550 C C . GLN B 1 10 ? 14.133 20.906 13.891 1 96.44 10 GLN B C 1
ATOM 1552 O O . GLN B 1 10 ? 13.312 21.828 13.781 1 96.44 10 GLN B O 1
ATOM 1557 N N . SER B 1 11 ? 14.305 20.016 12.883 1 97.69 11 SER B N 1
ATOM 1558 C CA . SER B 1 11 ? 13.438 19.859 11.719 1 97.69 11 SER B CA 1
ATOM 1559 C C . SER B 1 11 ? 13.156 18.391 11.43 1 97.69 11 SER B C 1
ATOM 1561 O O . SER B 1 11 ? 13.961 17.516 11.781 1 97.69 11 SER B O 1
ATOM 1563 N N . ILE B 1 12 ? 12.039 18.141 10.875 1 97.69 12 ILE B N 1
ATOM 1564 C CA . ILE B 1 12 ? 11.688 16.766 10.562 1 97.69 12 ILE B CA 1
ATOM 1565 C C . ILE B 1 12 ? 12.555 16.25 9.406 1 97.69 12 ILE B C 1
ATOM 1567 O O . ILE B 1 12 ? 13.156 15.188 9.492 1 97.69 12 ILE B O 1
ATOM 1571 N N . VAL B 1 13 ? 12.578 17.031 8.336 1 98.19 13 VAL B N 1
ATOM 1572 C CA . VAL B 1 13 ? 13.445 16.719 7.207 1 98.19 13 VAL B CA 1
ATOM 1573 C C . VAL B 1 13 ? 14.352 17.906 6.906 1 98.19 13 VAL B C 1
ATOM 1575 O O . VAL B 1 13 ? 14.133 19.016 7.418 1 98.19 13 VAL B O 1
ATOM 1578 N N . ASN B 1 14 ? 15.359 17.641 6.176 1 97.44 14 ASN B N 1
ATOM 1579 C CA . ASN B 1 14 ? 16.172 18.75 5.68 1 97.44 14 ASN B CA 1
ATOM 1580 C C . ASN B 1 14 ? 15.359 19.703 4.812 1 97.44 14 ASN B C 1
ATOM 1582 O O . ASN B 1 14 ? 14.578 19.266 3.961 1 97.44 14 ASN B O 1
ATOM 1586 N N . PRO B 1 15 ? 15.578 21 5.027 1 95 15 PRO B N 1
ATOM 1587 C CA . PRO B 1 15 ? 14.797 21.984 4.27 1 95 15 PRO B CA 1
ATOM 1588 C C . PRO B 1 15 ? 14.922 21.797 2.758 1 95 15 PRO B C 1
ATOM 1590 O O . PRO B 1 15 ? 13.992 22.141 2.014 1 95 15 PRO B O 1
ATOM 1593 N N . ASN B 1 16 ? 15.953 21.219 2.256 1 96.31 16 ASN B N 1
ATOM 1594 C CA . ASN B 1 16 ? 16.141 21 0.829 1 96.31 16 ASN B CA 1
ATOM 1595 C C . ASN B 1 16 ? 15.266 19.859 0.318 1 96.31 16 ASN B C 1
ATOM 1597 O O . ASN B 1 16 ? 15.102 19.688 -0.892 1 96.31 16 ASN B O 1
ATOM 1601 N N . GLU B 1 17 ? 14.664 19.125 1.247 1 97.19 17 GLU B N 1
ATOM 1602 C CA . GLU B 1 17 ? 13.836 17.984 0.878 1 97.19 17 GLU B CA 1
ATOM 1603 C C . GLU B 1 17 ? 12.375 18.375 0.732 1 97.19 17 GLU B C 1
ATOM 1605 O O . GLU B 1 17 ? 11.539 17.562 0.315 1 97.19 17 GLU B O 1
ATOM 1610 N N . LEU B 1 18 ? 12.109 19.641 1.118 1 97.44 18 LEU B N 1
ATOM 1611 C CA . LEU B 1 18 ? 10.742 20.109 0.974 1 97.44 18 LEU B CA 1
ATOM 1612 C C . LEU B 1 18 ? 10.359 20.25 -0.497 1 97.44 18 LEU B C 1
ATOM 1614 O O . LEU B 1 18 ? 11.141 20.766 -1.298 1 97.44 18 LEU B O 1
ATOM 1618 N N . LEU B 1 19 ? 9.25 19.812 -0.843 1 97.19 19 LEU B N 1
ATOM 1619 C CA . LEU B 1 19 ? 8.836 19.766 -2.24 1 97.19 19 LEU B CA 1
ATOM 1620 C C . LEU B 1 19 ? 8.062 21.031 -2.609 1 97.19 19 LEU B C 1
ATOM 1622 O O . LEU B 1 19 ? 7.324 21.578 -1.784 1 97.19 19 LEU B O 1
ATOM 1626 N N . SER B 1 20 ? 8.234 21.453 -3.814 1 94.88 20 SER B N 1
ATOM 1627 C CA . SER B 1 20 ? 7.426 22.547 -4.352 1 94.88 20 SER B CA 1
ATOM 1628 C C . SER B 1 20 ? 6.027 22.062 -4.727 1 94.88 20 SER B C 1
ATOM 1630 O O . SER B 1 20 ? 5.785 20.859 -4.844 1 94.88 20 SER B O 1
ATOM 1632 N N . GLN B 1 21 ? 5.121 23.016 -4.855 1 90.69 21 GLN B N 1
ATOM 1633 C CA . GLN B 1 21 ? 3.771 22.688 -5.293 1 90.69 21 GLN B CA 1
ATOM 1634 C C . GLN B 1 21 ? 3.793 21.969 -6.637 1 90.69 21 GLN B C 1
ATOM 1636 O O . GLN B 1 21 ? 3.027 21.016 -6.855 1 90.69 21 GLN B O 1
ATOM 1641 N N . GLU B 1 22 ? 4.648 22.422 -7.516 1 92.31 22 GLU B N 1
ATOM 1642 C CA . GLU B 1 22 ? 4.766 21.812 -8.844 1 92.31 22 GLU B CA 1
ATOM 1643 C C . GLU B 1 22 ? 5.215 20.359 -8.742 1 92.31 22 GLU B C 1
ATOM 1645 O O . GLU B 1 22 ? 4.715 19.5 -9.477 1 92.31 22 GLU B O 1
ATOM 1650 N N . ASP B 1 23 ? 6.148 20.141 -7.871 1 96.06 23 ASP B N 1
ATOM 1651 C CA . ASP B 1 23 ? 6.637 18.766 -7.68 1 96.06 23 ASP B CA 1
ATOM 1652 C C . ASP B 1 23 ? 5.539 17.859 -7.129 1 96.06 23 ASP B C 1
ATOM 1654 O O . ASP B 1 23 ? 5.387 16.719 -7.57 1 96.06 23 ASP B O 1
ATOM 1658 N N . ILE B 1 24 ? 4.82 18.359 -6.207 1 95.31 24 ILE B N 1
ATOM 1659 C CA . ILE B 1 24 ? 3.748 17.594 -5.578 1 95.31 24 ILE B CA 1
ATOM 1660 C C . ILE B 1 24 ? 2.682 17.25 -6.613 1 95.31 24 ILE B C 1
ATOM 1662 O O . ILE B 1 24 ? 2.197 16.125 -6.664 1 95.31 24 ILE B O 1
ATOM 1666 N N . LEU B 1 25 ? 2.354 18.219 -7.449 1 92.88 25 LEU B N 1
ATOM 1667 C CA . LEU B 1 25 ? 1.297 18.047 -8.438 1 92.88 25 LEU B CA 1
ATOM 1668 C C . LEU B 1 25 ? 1.676 16.969 -9.461 1 92.88 25 LEU B C 1
ATOM 1670 O O . LEU B 1 25 ? 0.806 16.422 -10.133 1 92.88 25 LEU B O 1
ATOM 1674 N N . GLN B 1 26 ? 2.953 16.625 -9.539 1 94.12 26 GLN B N 1
ATOM 1675 C CA . GLN B 1 26 ? 3.42 15.648 -10.516 1 94.12 26 GLN B CA 1
ATOM 1676 C C . GLN B 1 26 ? 3.434 14.242 -9.922 1 94.12 26 GLN B C 1
ATOM 1678 O O . GLN B 1 26 ? 3.643 13.266 -10.641 1 94.12 26 GLN B O 1
ATOM 1683 N N . GLU B 1 27 ? 3.199 14.195 -8.672 1 94.69 27 GLU B N 1
ATOM 1684 C CA . GLU B 1 27 ? 3.217 12.875 -8.039 1 94.69 27 GLU B CA 1
ATOM 1685 C C . GLU B 1 27 ? 1.979 12.07 -8.422 1 94.69 27 GLU B C 1
ATOM 1687 O O . GLU B 1 27 ? 0.887 12.625 -8.562 1 94.69 27 GLU B O 1
ATOM 1692 N N . ASP B 1 28 ? 2.16 10.844 -8.695 1 93.12 28 ASP B N 1
ATOM 1693 C CA . ASP B 1 28 ? 1.101 9.875 -8.961 1 93.12 28 ASP B CA 1
ATOM 1694 C C . ASP B 1 28 ? 1.174 8.695 -7.992 1 93.12 28 ASP B C 1
ATOM 1696 O O . ASP B 1 28 ? 2.102 7.891 -8.062 1 93.12 28 ASP B O 1
ATOM 1700 N N . TRP B 1 29 ? 0.221 8.648 -7.105 1 94.69 29 TRP B N 1
ATOM 1701 C CA . TRP B 1 29 ? 0.283 7.711 -5.992 1 94.69 29 TRP B CA 1
ATOM 1702 C C . TRP B 1 29 ? -0.693 6.555 -6.195 1 94.69 29 TRP B C 1
ATOM 1704 O O . TRP B 1 29 ? -1.712 6.711 -6.875 1 94.69 29 TRP B O 1
ATOM 1714 N N . CYS B 1 30 ? -0.381 5.41 -5.691 1 95.62 30 CYS B N 1
ATOM 1715 C CA . CYS B 1 30 ? -1.304 4.32 -5.387 1 95.62 30 CYS B CA 1
ATOM 1716 C C . CYS B 1 30 ? -1.079 3.793 -3.977 1 95.62 30 CYS B C 1
ATOM 1718 O O . CYS B 1 30 ? -0.083 4.129 -3.334 1 95.62 30 CYS B O 1
ATOM 1720 N N . LEU B 1 31 ? -1.956 3.035 -3.516 1 95.88 31 LEU B N 1
ATOM 1721 C CA . LEU B 1 31 ? -1.905 2.633 -2.115 1 95.88 31 LEU B CA 1
ATOM 1722 C C . LEU B 1 31 ? -0.668 1.786 -1.837 1 95.88 31 LEU B C 1
ATOM 1724 O O . LEU B 1 31 ? -0.046 1.916 -0.78 1 95.88 31 LEU B O 1
ATOM 1728 N N . LEU B 1 32 ? -0.328 0.995 -2.736 1 93.38 32 LEU B N 1
ATOM 1729 C CA . LEU B 1 32 ? 0.848 0.152 -2.547 1 93.38 32 LEU B CA 1
ATOM 1730 C C . LEU B 1 32 ? 2.096 1.001 -2.324 1 93.38 32 LEU B C 1
ATOM 1732 O O . LEU B 1 32 ? 2.863 0.749 -1.394 1 93.38 32 LEU B O 1
ATOM 1736 N N . GLU B 1 33 ? 2.201 1.985 -3.15 1 92.5 33 GLU B N 1
ATOM 1737 C CA . GLU B 1 33 ? 3.375 2.852 -3.074 1 92.5 33 GLU B CA 1
ATOM 1738 C C . GLU B 1 33 ? 3.328 3.736 -1.832 1 92.5 33 GLU B C 1
ATOM 1740 O O . GLU B 1 33 ? 4.363 4.031 -1.233 1 92.5 33 GLU B O 1
A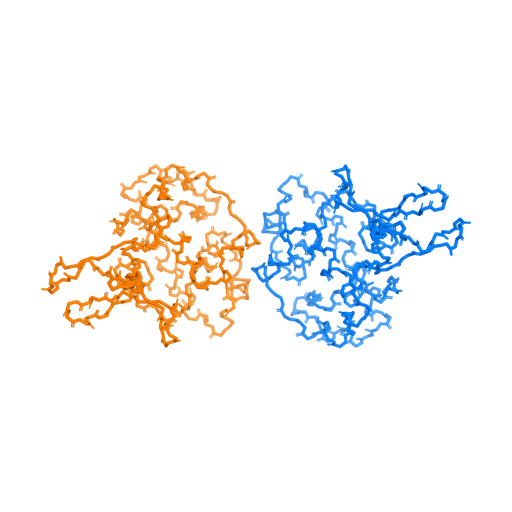TOM 1745 N N . LEU B 1 34 ? 2.129 4.168 -1.552 1 94.94 34 LEU B N 1
ATOM 1746 C CA . LEU B 1 34 ? 1.959 4.961 -0.338 1 94.94 34 LEU B CA 1
ATOM 1747 C C . LEU B 1 34 ? 2.357 4.156 0.896 1 94.94 34 LEU B C 1
ATOM 1749 O O . LEU B 1 34 ? 2.941 4.699 1.835 1 94.94 34 LEU B O 1
ATOM 1753 N N . GLY B 1 35 ? 2.059 2.943 0.868 1 93.19 35 GLY B N 1
ATOM 1754 C CA . GLY B 1 35 ? 2.389 2.057 1.973 1 93.19 35 GLY B CA 1
ATOM 1755 C C . GLY B 1 35 ? 3.867 2.047 2.311 1 93.19 35 GLY B C 1
ATOM 1756 O O . GLY B 1 35 ? 4.242 1.891 3.473 1 93.19 35 GLY B O 1
ATOM 1757 N N . ASN B 1 36 ? 4.691 2.227 1.332 1 91.12 36 ASN B N 1
ATOM 1758 C CA . ASN B 1 36 ? 6.137 2.24 1.534 1 91.12 36 ASN B CA 1
ATOM 1759 C C . ASN B 1 36 ? 6.57 3.416 2.402 1 91.12 36 ASN B C 1
ATOM 1761 O O . ASN B 1 36 ? 7.625 3.369 3.041 1 91.12 36 ASN B O 1
ATOM 1765 N N . HIS B 1 37 ? 5.723 4.402 2.467 1 94.5 37 HIS B N 1
ATOM 1766 C CA . HIS B 1 37 ? 6.082 5.617 3.193 1 94.5 37 HIS B CA 1
ATOM 1767 C C . HIS B 1 37 ? 5.324 5.711 4.512 1 94.5 37 HIS B C 1
ATOM 1769 O O . HIS B 1 37 ? 5.609 6.586 5.336 1 94.5 37 HIS B O 1
ATOM 1775 N N . LEU B 1 38 ? 4.43 4.781 4.719 1 94.19 38 LEU B N 1
ATOM 1776 C CA . LEU B 1 38 ? 3.559 4.887 5.887 1 94.19 38 LEU B CA 1
ATOM 1777 C C . LEU B 1 38 ? 3.783 3.719 6.84 1 94.19 38 LEU B C 1
ATOM 1779 O O . LEU B 1 38 ? 2.873 3.33 7.578 1 94.19 38 LEU B O 1
ATOM 1783 N N . ARG B 1 39 ? 4.949 3.207 6.855 1 89.94 39 ARG B N 1
ATOM 1784 C CA . ARG B 1 39 ? 5.25 2.006 7.629 1 89.94 39 ARG B CA 1
ATOM 1785 C C . ARG B 1 39 ? 5.609 2.355 9.07 1 89.94 39 ARG B C 1
ATOM 1787 O O . ARG B 1 39 ? 5.066 1.772 10.008 1 89.94 39 ARG B O 1
ATOM 1794 N N . GLU B 1 40 ? 6.508 3.312 9.211 1 92.5 40 GLU B N 1
ATOM 1795 C CA . GLU B 1 40 ? 6.988 3.717 10.531 1 92.5 40 GLU B CA 1
ATOM 1796 C C . GLU B 1 40 ? 6.598 5.16 10.844 1 92.5 40 GLU B C 1
ATOM 1798 O O . GLU B 1 40 ? 6.508 5.992 9.938 1 92.5 40 GLU B O 1
ATOM 1803 N N . PRO B 1 41 ? 6.477 5.395 12.07 1 94.38 41 PRO B N 1
ATOM 1804 C CA . PRO B 1 41 ? 6.055 6.746 12.453 1 94.38 41 PRO B CA 1
ATOM 1805 C C . PRO B 1 41 ? 6.961 7.832 11.867 1 94.38 41 PRO B C 1
ATOM 1807 O O . PRO B 1 41 ? 6.473 8.82 11.32 1 94.38 41 PRO B O 1
ATOM 1810 N N . ILE B 1 42 ? 8.234 7.652 11.938 1 96.06 42 ILE B N 1
ATOM 1811 C CA . ILE B 1 42 ? 9.141 8.711 11.508 1 96.06 42 ILE B CA 1
ATOM 1812 C C . ILE B 1 42 ? 9.047 8.891 9.992 1 96.06 42 ILE B C 1
ATOM 1814 O O . ILE B 1 42 ? 9.133 10.016 9.484 1 96.06 42 ILE B O 1
ATOM 1818 N N . THR B 1 43 ? 8.859 7.781 9.242 1 96.06 43 THR B N 1
ATOM 1819 C CA . THR B 1 43 ? 8.75 7.887 7.789 1 96.06 43 THR B CA 1
ATOM 1820 C C . THR B 1 43 ? 7.453 8.586 7.391 1 96.06 43 THR B C 1
ATOM 1822 O O . THR B 1 43 ? 7.406 9.297 6.391 1 96.06 43 THR B O 1
ATOM 1825 N N . VAL B 1 44 ? 6.434 8.375 8.195 1 97.5 44 VAL B N 1
ATOM 1826 C CA . VAL B 1 44 ? 5.172 9.07 7.957 1 97.5 44 VAL B CA 1
ATOM 1827 C C . VAL B 1 44 ? 5.379 10.578 8.117 1 97.5 44 VAL B C 1
ATOM 1829 O O . VAL B 1 44 ? 4.953 11.359 7.266 1 97.5 44 VAL B O 1
ATOM 1832 N N . LEU B 1 45 ? 6.07 10.938 9.156 1 98.06 45 LEU B N 1
ATOM 1833 C CA . LEU B 1 45 ? 6.336 12.352 9.398 1 98.06 45 LEU B CA 1
ATOM 1834 C C . LEU B 1 45 ? 7.188 12.938 8.281 1 98.06 45 LEU B C 1
ATOM 1836 O O . LEU B 1 45 ? 6.973 14.078 7.863 1 98.06 45 LEU B O 1
ATOM 1840 N N . HIS B 1 46 ? 8.164 12.188 7.824 1 98.31 46 HIS B N 1
ATOM 1841 C CA . HIS B 1 46 ? 8.984 12.656 6.711 1 98.31 46 HIS B CA 1
ATOM 1842 C C . HIS B 1 46 ? 8.133 12.945 5.48 1 98.31 46 HIS B C 1
ATOM 1844 O O . HIS B 1 46 ? 8.273 14 4.859 1 98.31 46 HIS B O 1
ATOM 1850 N N . TRP B 1 47 ? 7.273 11.969 5.191 1 98.31 47 TRP B N 1
ATOM 1851 C CA . TRP B 1 47 ? 6.418 12.102 4.016 1 98.31 47 TRP B CA 1
ATOM 1852 C C . TRP B 1 47 ? 5.531 13.336 4.125 1 98.31 47 TRP B C 1
ATOM 1854 O O . TRP B 1 47 ? 5.391 14.094 3.164 1 98.31 47 TRP B O 1
ATOM 1864 N N . LEU B 1 48 ? 4.984 13.547 5.281 1 98.25 48 LEU B N 1
ATOM 1865 C CA . LEU B 1 48 ? 4.086 14.672 5.52 1 98.25 48 LEU B CA 1
ATOM 1866 C C . LEU B 1 48 ? 4.852 15.992 5.496 1 98.25 48 LEU B C 1
ATOM 1868 O O . LEU B 1 48 ? 4.395 16.969 4.891 1 98.25 48 LEU B O 1
ATOM 1872 N N . ALA B 1 49 ? 5.961 16.047 6.141 1 98.12 49 ALA B N 1
ATOM 1873 C CA . ALA B 1 49 ? 6.754 17.266 6.219 1 98.12 49 ALA B CA 1
ATOM 1874 C C . ALA B 1 49 ? 7.277 17.672 4.84 1 98.12 49 ALA B C 1
ATOM 1876 O O . ALA B 1 49 ? 7.246 18.844 4.477 1 98.12 49 ALA B O 1
ATOM 1877 N N . GLN B 1 50 ? 7.727 16.672 4.078 1 98.25 50 GLN B N 1
ATOM 1878 C CA . GLN B 1 50 ? 8.227 16.938 2.736 1 98.25 50 GLN B CA 1
ATOM 1879 C C . GLN B 1 50 ? 7.172 17.641 1.879 1 98.25 50 GLN B C 1
ATOM 1881 O O . GLN B 1 50 ? 7.5 18.453 1.023 1 98.25 50 GLN B O 1
ATOM 1886 N N . ARG B 1 51 ? 5.957 17.359 2.176 1 97.69 51 ARG B N 1
ATOM 1887 C CA . ARG B 1 51 ? 4.852 17.875 1.374 1 97.69 51 ARG B CA 1
ATOM 1888 C C . ARG B 1 51 ? 4.117 18.984 2.107 1 97.69 51 ARG B C 1
ATOM 1890 O O . ARG B 1 51 ? 3.012 19.375 1.717 1 97.69 51 ARG B O 1
ATOM 1897 N N . ARG B 1 52 ? 4.602 19.359 3.213 1 96.38 52 ARG B N 1
ATOM 1898 C CA . ARG B 1 52 ? 4.137 20.5 3.982 1 96.38 52 ARG B CA 1
ATOM 1899 C C . ARG B 1 52 ? 2.711 20.281 4.484 1 96.38 52 ARG B C 1
ATOM 1901 O O . ARG B 1 52 ? 1.908 21.219 4.516 1 96.38 52 ARG B O 1
ATOM 1908 N N . LEU B 1 53 ? 2.418 19.078 4.785 1 97.31 53 LEU B N 1
ATOM 1909 C CA . LEU B 1 53 ? 1.122 18.75 5.371 1 97.31 53 LEU B CA 1
ATOM 1910 C C . LEU B 1 53 ? 1.147 18.953 6.883 1 97.31 53 LEU B C 1
ATOM 1912 O O . LEU B 1 53 ? 0.096 19.062 7.52 1 97.31 53 LEU B O 1
ATOM 1916 N N . ILE B 1 54 ? 2.369 18.906 7.422 1 97.44 54 ILE B N 1
ATOM 1917 C CA . ILE B 1 54 ? 2.662 19.328 8.789 1 97.44 54 ILE B CA 1
ATOM 1918 C C . ILE B 1 54 ? 3.879 20.25 8.805 1 97.44 54 ILE B C 1
ATOM 1920 O O . ILE B 1 54 ? 4.613 20.328 7.816 1 97.44 54 ILE B O 1
ATOM 1924 N N . ARG B 1 55 ? 4.027 20.922 9.922 1 96.44 55 ARG B N 1
ATOM 1925 C CA . ARG B 1 55 ? 5.176 21.812 10.031 1 96.44 55 ARG B CA 1
ATOM 1926 C C . ARG B 1 55 ? 6.48 21.031 10.07 1 96.44 55 ARG B C 1
ATOM 1928 O O . ARG B 1 55 ? 6.562 19.984 10.734 1 96.44 55 ARG B O 1
ATOM 1935 N N . ASN B 1 56 ? 7.414 21.531 9.312 1 97.62 56 ASN B N 1
ATOM 1936 C CA . ASN B 1 56 ? 8.734 20.906 9.289 1 97.62 56 ASN B CA 1
ATOM 1937 C C . ASN B 1 56 ? 9.562 21.312 10.508 1 97.62 56 ASN B C 1
ATOM 1939 O O . ASN B 1 56 ? 10.477 20.594 10.906 1 97.62 56 ASN B O 1
ATOM 1943 N N . SER B 1 57 ? 9.352 22.453 11.047 1 96.88 57 SER B N 1
ATOM 1944 C CA . SER B 1 57 ? 10 23 12.227 1 96.88 57 SER B CA 1
ATOM 1945 C C . SER B 1 57 ? 9.086 23.969 12.961 1 96.88 57 SER B C 1
ATOM 1947 O O . SER B 1 57 ? 8.125 24.484 12.383 1 96.88 57 SER B O 1
ATOM 1949 N N . LEU B 1 58 ? 9.406 24.125 14.25 1 95.25 58 LEU B N 1
ATOM 1950 C CA . LEU B 1 58 ? 8.555 24.984 15.078 1 95.25 58 LEU B CA 1
ATOM 1951 C C . LEU B 1 58 ? 9.367 25.688 16.156 1 95.25 58 LEU B C 1
ATOM 1953 O O . LEU B 1 58 ? 10.32 25.125 16.688 1 95.25 58 LEU B O 1
ATOM 1957 N N . HIS B 1 59 ? 9.016 26.875 16.359 1 96.5 59 HIS B N 1
ATOM 1958 C CA . HIS B 1 59 ? 9.609 27.625 17.469 1 96.5 59 HIS B CA 1
ATOM 1959 C C . HIS B 1 59 ? 8.641 27.734 18.641 1 96.5 59 HIS B C 1
ATOM 1961 O O . HIS B 1 59 ? 7.434 27.875 18.453 1 96.5 59 HIS B O 1
ATOM 1967 N N . CYS B 1 60 ? 9.219 27.734 19.766 1 96.69 60 CYS B N 1
ATOM 1968 C CA . CYS B 1 60 ? 8.43 27.844 21 1 96.69 60 CYS B CA 1
ATOM 1969 C C . CYS B 1 60 ? 7.82 29.234 21.141 1 96.69 60 CYS B C 1
ATOM 1971 O O . CYS B 1 60 ? 8.523 30.234 21.016 1 96.69 60 CYS B O 1
ATOM 1973 N N . ASN B 1 61 ? 6.57 29.188 21.391 1 93.12 61 ASN B N 1
ATOM 1974 C CA . ASN B 1 61 ? 5.871 30.469 21.531 1 93.12 61 ASN B CA 1
ATOM 1975 C C . ASN B 1 61 ? 6.176 31.141 22.859 1 93.12 61 ASN B C 1
ATOM 1977 O O . ASN B 1 61 ? 5.969 32.344 23.016 1 93.12 61 ASN B O 1
ATOM 1981 N N . GLN B 1 62 ? 6.766 30.406 23.75 1 94.44 62 GLN B N 1
ATOM 1982 C CA . GLN B 1 62 ? 7.082 30.938 25.062 1 94.44 62 GLN B CA 1
ATOM 1983 C C . GLN B 1 62 ? 8.516 31.453 25.125 1 94.44 62 GLN B C 1
ATOM 1985 O O . GLN B 1 62 ? 8.766 32.531 25.656 1 94.44 62 GLN B O 1
ATOM 1990 N N . CYS B 1 63 ? 9.57 30.766 24.578 1 95.5 63 CYS B N 1
ATOM 1991 C CA . CYS B 1 63 ? 10.984 31.078 24.719 1 95.5 63 CYS B CA 1
ATOM 1992 C C . CYS B 1 63 ? 11.609 31.469 23.391 1 95.5 63 CYS B C 1
ATOM 1994 O O . CYS B 1 63 ? 12.766 31.891 23.344 1 95.5 63 CYS B O 1
ATOM 1996 N N . ASN B 1 64 ? 10.906 31.281 22.359 1 95.31 64 ASN B N 1
ATOM 1997 C CA . ASN B 1 64 ? 11.375 31.562 21.016 1 95.31 64 ASN B CA 1
ATOM 1998 C C . ASN B 1 64 ? 12.578 30.703 20.625 1 95.31 64 ASN B C 1
ATOM 2000 O O . ASN B 1 64 ? 13.445 31.156 19.875 1 95.31 64 ASN B O 1
ATOM 2004 N N . GLN B 1 65 ? 12.68 29.641 21.266 1 95.38 65 GLN B N 1
ATOM 2005 C CA . GLN B 1 65 ? 13.688 28.656 20.938 1 95.38 65 GLN B CA 1
ATOM 2006 C C . GLN B 1 65 ? 13.133 27.594 19.969 1 95.38 65 GLN B C 1
ATOM 2008 O O . GLN B 1 65 ? 11.93 27.312 19.984 1 95.38 65 GLN B O 1
ATOM 2013 N N . PRO B 1 66 ? 13.984 27.125 19.109 1 96.06 66 PRO B N 1
ATOM 2014 C CA . PRO B 1 66 ? 13.5 26.047 18.234 1 96.06 66 PRO B CA 1
ATOM 2015 C C . PRO B 1 66 ? 13.125 24.781 19 1 96.06 66 PRO B C 1
ATOM 2017 O O . PRO B 1 66 ? 13.836 24.391 19.922 1 96.06 66 PRO B O 1
ATOM 2020 N N . PHE B 1 67 ? 11.977 24.266 18.672 1 96.94 67 PHE B N 1
ATOM 2021 C CA . PHE B 1 67 ? 11.602 22.984 19.234 1 96.94 67 PHE B CA 1
ATOM 2022 C C . PHE B 1 67 ? 12.516 21.875 18.719 1 96.94 67 PHE B C 1
ATOM 2024 O O . PHE B 1 67 ? 13.062 21.969 17.625 1 96.94 67 PHE B O 1
ATOM 2031 N N . GLY B 1 68 ? 12.68 20.906 19.578 1 97.38 68 GLY B N 1
ATOM 2032 C CA . GLY B 1 68 ? 13.258 19.656 19.109 1 97.38 68 GLY B CA 1
ATOM 2033 C C . GLY B 1 68 ? 12.227 18.562 18.891 1 97.38 68 GLY B C 1
ATOM 2034 O O . GLY B 1 68 ? 11.234 18.5 19.609 1 97.38 68 GLY B O 1
ATOM 2035 N N . LEU B 1 69 ? 12.406 17.766 17.859 1 97.69 69 LEU B N 1
ATOM 2036 C CA . LEU B 1 69 ? 11.547 16.625 17.625 1 97.69 69 LEU B CA 1
ATOM 2037 C C . LEU B 1 69 ? 11.984 15.43 18.469 1 97.69 69 LEU B C 1
ATOM 2039 O O . LEU B 1 69 ? 13.086 14.914 18.297 1 97.69 69 LEU B O 1
ATOM 2043 N N . ASN B 1 70 ? 11.117 15.008 19.344 1 96.69 70 ASN B N 1
ATOM 2044 C CA . ASN B 1 70 ? 11.453 13.93 20.25 1 96.69 70 ASN B CA 1
ATOM 2045 C C . ASN B 1 70 ? 10.484 12.758 20.125 1 96.69 70 ASN B C 1
ATOM 2047 O O . ASN B 1 70 ? 9.273 12.969 19.984 1 96.69 70 ASN B O 1
ATOM 2051 N N . ALA B 1 71 ? 11.023 11.57 20.219 1 95.62 71 ALA B N 1
ATOM 2052 C CA . ALA B 1 71 ? 10.195 10.367 20.234 1 95.62 71 ALA B CA 1
ATOM 2053 C C . ALA B 1 71 ? 9.516 10.195 21.578 1 95.62 71 ALA B C 1
ATOM 2055 O O . ALA B 1 71 ? 10.148 10.344 22.625 1 95.62 71 ALA B O 1
ATOM 2056 N N . TYR B 1 72 ? 8.273 9.992 21.594 1 94 72 TYR B N 1
ATOM 2057 C CA . TYR B 1 72 ? 7.484 9.711 22.781 1 94 72 TYR B CA 1
ATOM 2058 C C . TYR B 1 72 ? 6.621 8.469 22.578 1 94 72 TYR B C 1
ATOM 2060 O O . TYR B 1 72 ? 5.785 8.43 21.672 1 94 72 TYR B O 1
ATOM 2068 N N . GLN B 1 73 ? 6.723 7.5 23.375 1 90.56 73 GLN B N 1
ATOM 2069 C CA . GLN B 1 73 ? 5.984 6.246 23.266 1 90.56 73 GLN B CA 1
ATOM 2070 C C . GLN B 1 73 ? 4.484 6.48 23.422 1 90.56 73 GLN B C 1
ATOM 2072 O O . GLN B 1 73 ? 3.672 5.789 22.797 1 90.56 73 GLN B O 1
ATOM 2077 N N . ASP B 1 74 ? 4.18 7.523 24.203 1 90.25 74 ASP B N 1
ATOM 2078 C CA . ASP B 1 74 ? 2.77 7.758 24.484 1 90.25 74 ASP B CA 1
ATOM 2079 C C . ASP B 1 74 ? 2.168 8.75 23.5 1 90.25 74 ASP B C 1
ATOM 2081 O O . ASP B 1 74 ? 0.99 9.102 23.594 1 90.25 74 ASP B O 1
ATOM 2085 N N . ALA B 1 75 ? 2.984 9.258 22.625 1 90.19 75 ALA B N 1
ATOM 2086 C CA . ALA B 1 75 ? 2.479 10.172 21.609 1 90.19 75 ALA B CA 1
ATOM 2087 C C . ALA B 1 75 ? 1.685 9.422 20.531 1 90.19 75 ALA B C 1
ATOM 2089 O O . ALA B 1 75 ? 2.09 8.344 20.094 1 90.19 75 ALA B O 1
ATOM 2090 N N . THR B 1 76 ? 0.58 9.961 20.062 1 86.06 76 THR B N 1
ATOM 2091 C CA . THR B 1 76 ? -0.272 9.359 19.047 1 86.06 76 THR B CA 1
ATOM 2092 C C . THR B 1 76 ? 0.528 9.055 17.781 1 86.06 76 THR B C 1
ATOM 2094 O O . THR B 1 76 ? 0.364 7.996 17.172 1 86.06 76 THR B O 1
ATOM 2097 N N . ASP B 1 77 ? 1.434 9.922 17.484 1 92.44 77 ASP B N 1
ATOM 2098 C CA . ASP B 1 77 ? 2.201 9.797 16.25 1 92.44 77 ASP B CA 1
ATOM 2099 C C . ASP B 1 77 ? 3.635 9.352 16.547 1 92.44 77 ASP B C 1
ATOM 2101 O O . ASP B 1 77 ? 4.496 9.398 15.664 1 92.44 77 ASP B O 1
ATOM 2105 N N . GLY B 1 78 ? 3.941 9.109 17.734 1 94.69 78 GLY B N 1
ATOM 2106 C CA . GLY B 1 78 ? 5.246 8.609 18.125 1 94.69 78 GLY B CA 1
ATOM 2107 C C . GLY B 1 78 ? 6.254 9.719 18.391 1 94.69 78 GLY B C 1
ATOM 2108 O O . GLY B 1 78 ? 7.348 9.461 18.906 1 94.69 78 GLY B O 1
ATOM 2109 N N . TYR B 1 79 ? 5.895 11.008 18.047 1 97.19 79 TYR B N 1
ATOM 2110 C CA . TYR B 1 79 ? 6.816 12.125 18.219 1 97.19 79 TYR B CA 1
ATOM 2111 C C . TYR B 1 79 ? 6.082 13.367 18.703 1 97.19 79 TYR B C 1
ATOM 2113 O O . TYR B 1 79 ? 4.871 13.492 18.516 1 97.19 79 TYR B O 1
ATOM 2121 N N . ARG B 1 80 ? 6.863 14.195 19.312 1 97 80 ARG B N 1
ATOM 2122 C CA . ARG B 1 80 ? 6.383 15.508 19.734 1 97 80 ARG B CA 1
ATOM 2123 C C . ARG B 1 80 ? 7.469 16.562 19.594 1 97 80 ARG B C 1
ATOM 2125 O O . ARG B 1 80 ? 8.656 16.234 19.547 1 97 80 ARG B O 1
ATOM 2132 N N . TRP B 1 81 ? 6.945 17.734 19.469 1 97.31 81 TRP B N 1
ATOM 2133 C CA . TRP B 1 81 ? 7.844 18.875 19.609 1 97.31 81 TRP B CA 1
ATOM 2134 C C . TRP B 1 81 ? 8.125 19.172 21.094 1 97.31 81 TRP B C 1
ATOM 2136 O O . TRP B 1 81 ? 7.211 19.141 21.922 1 97.31 81 TRP B O 1
ATOM 2146 N N . TYR B 1 82 ? 9.391 19.391 21.391 1 97.31 82 TYR B N 1
ATOM 2147 C CA . TYR B 1 82 ? 9.789 19.625 22.766 1 97.31 82 TYR B CA 1
ATOM 2148 C C . TYR B 1 82 ? 10.742 20.812 22.859 1 97.31 82 TYR B C 1
ATOM 2150 O O . TYR B 1 82 ? 11.742 20.875 22.156 1 97.31 82 TYR B O 1
ATOM 2158 N N . CYS B 1 83 ? 10.43 21.75 23.719 1 97.06 83 CYS B N 1
ATOM 2159 C CA . CYS B 1 83 ? 11.297 22.891 23.969 1 97.06 83 CYS B CA 1
ATOM 2160 C C . CYS B 1 83 ? 12.266 22.594 25.109 1 97.06 83 CYS B C 1
ATOM 2162 O O . CYS B 1 83 ? 11.836 22.375 26.234 1 97.06 83 CYS B O 1
ATOM 2164 N N . LYS B 1 84 ? 13.5 22.656 24.891 1 93.75 84 LYS B N 1
ATOM 2165 C CA . LYS B 1 84 ? 14.516 22.328 25.891 1 93.75 84 LYS B CA 1
ATOM 2166 C C . LYS B 1 84 ? 14.555 23.391 26.984 1 93.75 84 LYS B C 1
ATOM 2168 O O . LYS B 1 84 ? 14.898 23.094 28.125 1 93.75 84 LYS B O 1
ATOM 2173 N N . SER B 1 85 ? 14.219 24.547 26.672 1 94.5 85 SER B N 1
ATOM 2174 C CA . SER B 1 85 ? 14.305 25.672 27.594 1 94.5 85 SER B CA 1
ATOM 2175 C C . SER B 1 85 ? 13.172 25.641 28.625 1 94.5 85 SER B C 1
ATOM 2177 O O . SER B 1 85 ? 13.414 25.734 29.828 1 94.5 85 SER B O 1
ATOM 2179 N N . CYS B 1 86 ? 11.922 25.516 28.234 1 97.62 86 CYS B N 1
ATOM 2180 C CA . CYS B 1 86 ? 10.789 25.609 29.141 1 97.62 86 CYS B CA 1
ATOM 2181 C C . CYS B 1 86 ? 10.086 24.266 29.297 1 97.62 86 CYS B C 1
ATOM 2183 O O . CYS B 1 86 ? 9.094 24.156 30.016 1 97.62 86 CYS B O 1
ATOM 2185 N N . LYS B 1 87 ? 10.375 23.266 28.5 1 96.19 87 LYS B N 1
ATOM 2186 C CA . LYS B 1 87 ? 9.898 21.891 28.609 1 96.19 87 LYS B CA 1
ATOM 2187 C C . LYS B 1 87 ? 8.5 21.75 28.031 1 96.19 87 LYS B C 1
ATOM 2189 O O . LYS B 1 87 ? 7.828 20.734 28.25 1 96.19 87 LYS B O 1
ATOM 2194 N N . LEU B 1 88 ? 8.125 22.828 27.328 1 96.94 88 LEU B N 1
ATOM 2195 C CA . LEU B 1 88 ? 6.84 22.781 26.656 1 96.94 88 LEU B CA 1
ATOM 2196 C C . LEU B 1 88 ? 6.832 21.688 25.578 1 96.94 88 LEU B C 1
ATOM 2198 O O . LEU B 1 88 ? 7.809 21.531 24.844 1 96.94 88 LEU B O 1
ATOM 2202 N N . ARG B 1 89 ? 5.715 20.969 25.438 1 96.38 89 ARG B N 1
ATOM 2203 C CA . ARG B 1 89 ? 5.523 19.953 24.406 1 96.38 89 ARG B CA 1
ATOM 2204 C C . ARG B 1 89 ? 4.355 20.328 23.484 1 96.38 89 ARG B C 1
ATOM 2206 O O . ARG B 1 89 ? 3.342 20.859 23.953 1 96.38 89 ARG B O 1
ATOM 2213 N N . ARG B 1 90 ? 4.504 20.078 22.25 1 95.69 90 ARG B N 1
ATOM 2214 C CA . ARG B 1 90 ? 3.455 20.297 21.266 1 95.69 90 ARG B CA 1
ATOM 2215 C C . ARG B 1 90 ? 3.326 19.109 20.312 1 95.69 90 ARG B C 1
ATOM 2217 O O . ARG B 1 90 ? 4.297 18.391 20.078 1 95.69 90 ARG B O 1
ATOM 2224 N N . SER B 1 91 ? 2.137 18.938 19.812 1 96 91 SER B N 1
ATOM 2225 C CA . SER B 1 91 ? 1.896 17.875 18.828 1 96 91 SER B CA 1
ATOM 2226 C C . SER B 1 91 ? 2.479 18.234 17.469 1 96 91 SER B C 1
ATOM 2228 O O . SER B 1 91 ? 2.496 19.406 17.094 1 96 91 SER B O 1
ATOM 2230 N N . VAL B 1 92 ? 2.846 17.234 16.781 1 96.25 92 VAL B N 1
ATOM 2231 C CA . VAL B 1 92 ? 3.346 17.453 15.422 1 96.25 92 VAL B CA 1
ATOM 2232 C C . VAL B 1 92 ? 2.191 17.844 14.5 1 96.25 92 VAL B C 1
ATOM 2234 O O . VAL B 1 92 ? 2.414 18.359 13.398 1 96.25 92 VAL B O 1
ATOM 2237 N N . ARG B 1 93 ? 0.995 17.641 14.914 1 95.88 93 ARG B N 1
ATOM 2238 C CA . ARG B 1 93 ? -0.191 17.906 14.109 1 95.88 93 ARG B CA 1
ATOM 2239 C C . ARG B 1 93 ? -0.68 19.344 14.32 1 95.88 93 ARG B C 1
ATOM 2241 O O . ARG B 1 93 ? -1.54 19.828 13.578 1 95.88 93 ARG B O 1
ATOM 2248 N N . ASP B 1 94 ? -0.126 19.984 15.336 1 94.12 94 ASP B N 1
ATOM 2249 C CA . ASP B 1 94 ? -0.667 21.297 15.711 1 94.12 94 ASP B CA 1
ATOM 2250 C C . ASP B 1 94 ? -0.662 22.25 14.531 1 94.12 94 ASP B C 1
ATOM 2252 O O . ASP B 1 94 ? 0.335 22.359 13.812 1 94.12 94 ASP B O 1
ATOM 2256 N N . ASP B 1 95 ? -1.793 22.891 14.32 1 92.44 95 ASP B N 1
ATOM 2257 C CA . ASP B 1 95 ? -1.976 23.922 13.297 1 92.44 95 ASP B CA 1
ATOM 2258 C C . ASP B 1 95 ? -1.832 23.312 11.898 1 92.44 95 ASP B C 1
ATOM 2260 O O . ASP B 1 95 ? -1.198 23.922 11.023 1 92.44 95 ASP B O 1
ATOM 2264 N N . SER B 1 96 ? -2.189 22.141 11.711 1 95.44 96 SER B N 1
ATOM 2265 C CA . SER B 1 96 ? -2.207 21.469 10.414 1 95.44 96 SER B CA 1
ATOM 2266 C C . SER B 1 96 ? -3.592 20.906 10.102 1 95.44 96 SER B C 1
ATOM 2268 O O . SER B 1 96 ? -4.527 21.078 10.883 1 95.44 96 SER B O 1
ATOM 2270 N N . PHE B 1 97 ? -3.738 20.312 8.961 1 95.5 97 PHE B N 1
ATOM 2271 C CA . PHE B 1 97 ? -4.965 19.688 8.492 1 95.5 97 PHE B CA 1
ATOM 2272 C C . PHE B 1 97 ? -5.398 18.578 9.438 1 95.5 97 PHE B C 1
ATOM 2274 O O . PHE B 1 97 ? -6.586 18.266 9.539 1 95.5 97 PHE B O 1
ATOM 2281 N N . PHE B 1 98 ? -4.453 18 10.219 1 96.19 98 PHE B N 1
ATOM 2282 C CA . PHE B 1 98 ? -4.691 16.812 11.023 1 96.19 98 PHE B CA 1
ATOM 2283 C C . PHE B 1 98 ? -4.949 17.188 12.477 1 96.19 98 PHE B C 1
ATOM 2285 O O . PHE B 1 98 ? -5.062 16.297 13.336 1 96.19 98 PHE B O 1
ATOM 2292 N N . ALA B 1 99 ? -5.055 18.484 12.648 1 92.94 99 ALA B N 1
ATOM 2293 C CA . ALA B 1 99 ? -5.246 18.938 14.023 1 92.94 99 ALA B CA 1
ATOM 2294 C C . ALA B 1 99 ? -6.574 18.438 14.586 1 92.94 99 ALA B C 1
ATOM 2296 O O . ALA B 1 99 ? -7.539 18.25 13.844 1 92.94 99 ALA B O 1
ATOM 2297 N N . HIS B 1 100 ? -6.668 18.016 15.75 1 87.88 100 HIS B N 1
ATOM 2298 C CA . HIS B 1 100 ? -7.867 17.703 16.516 1 87.88 100 HIS B CA 1
ATOM 2299 C C . HIS B 1 100 ? -8.391 16.312 16.172 1 87.88 100 HIS B C 1
ATOM 2301 O O . HIS B 1 100 ? -9.539 15.977 16.484 1 87.88 100 HIS B O 1
ATOM 2307 N N . SER B 1 101 ? -7.742 15.609 15.406 1 90.75 101 SER B N 1
ATOM 2308 C CA . SER B 1 101 ? -8.094 14.211 15.18 1 90.75 101 SER B CA 1
ATOM 2309 C C . SER B 1 101 ? -7.238 13.281 16.031 1 90.75 101 SER B C 1
ATOM 2311 O O . SER B 1 101 ? -6.055 13.539 16.25 1 90.75 101 SER B O 1
ATOM 2313 N N . ARG B 1 102 ? -7.828 12.242 16.438 1 88.88 102 ARG B N 1
ATOM 2314 C CA . ARG B 1 102 ? -7.102 11.258 17.219 1 88.88 102 ARG B CA 1
ATOM 2315 C C . ARG B 1 102 ? -6.727 10.047 16.375 1 88.88 102 ARG B C 1
ATOM 2317 O O . ARG B 1 102 ? -6.051 9.133 16.859 1 88.88 102 ARG B O 1
ATOM 2324 N N . LEU B 1 103 ? -7.121 10.055 15.156 1 91.5 103 LEU B N 1
ATOM 2325 C CA . LEU B 1 103 ? -6.789 8.945 14.266 1 91.5 103 LEU B CA 1
ATOM 2326 C C . LEU B 1 103 ? -5.312 8.984 13.883 1 91.5 103 LEU B C 1
ATOM 2328 O O . LEU B 1 103 ? -4.754 10.062 13.648 1 91.5 103 LEU B O 1
ATOM 2332 N N . PRO B 1 104 ? -4.719 7.832 13.789 1 92.75 104 PRO B N 1
ATOM 2333 C CA . PRO B 1 104 ? -3.326 7.805 13.336 1 92.75 104 PRO B CA 1
ATOM 2334 C C . PRO B 1 104 ? -3.139 8.461 11.969 1 92.75 104 PRO B C 1
ATOM 2336 O O . PRO B 1 104 ? -4.008 8.352 11.102 1 92.75 104 PRO B O 1
ATOM 2339 N N . LEU B 1 105 ? -1.98 9.102 11.82 1 95.5 105 LEU B N 1
ATOM 2340 C CA . LEU B 1 105 ? -1.686 9.836 10.594 1 95.5 105 LEU B CA 1
ATOM 2341 C C . LEU B 1 105 ? -1.727 8.914 9.383 1 95.5 105 LEU B C 1
ATOM 2343 O O . LEU B 1 105 ? -2.199 9.312 8.312 1 95.5 105 LEU B O 1
ATOM 2347 N N . LYS B 1 106 ? -1.212 7.676 9.562 1 93.81 106 LYS B N 1
ATOM 2348 C CA . LYS B 1 106 ? -1.233 6.703 8.469 1 93.81 106 LYS B CA 1
ATOM 2349 C C . LYS B 1 106 ? -2.658 6.465 7.973 1 93.81 106 LYS B C 1
ATOM 2351 O O . LYS B 1 106 ? -2.898 6.391 6.766 1 93.81 106 LYS B O 1
ATOM 2356 N N . GLN B 1 107 ? -3.576 6.398 8.859 1 94 107 GLN B N 1
ATOM 2357 C CA . GLN B 1 107 ? -4.969 6.156 8.508 1 94 107 GLN B CA 1
ATOM 2358 C C . GLN B 1 107 ? -5.574 7.363 7.793 1 94 107 GLN B C 1
ATOM 2360 O O . GLN B 1 107 ? -6.328 7.207 6.828 1 94 107 GLN B O 1
ATOM 2365 N N . LEU B 1 108 ? -5.227 8.508 8.258 1 95.19 108 LEU B N 1
ATOM 2366 C CA . LEU B 1 108 ? -5.773 9.734 7.684 1 95.19 108 LEU B CA 1
ATOM 2367 C C . LEU B 1 108 ? -5.262 9.945 6.262 1 95.19 108 LEU B C 1
ATOM 2369 O O . LEU B 1 108 ? -6.02 10.359 5.379 1 95.19 108 LEU B O 1
ATOM 2373 N N . ILE B 1 109 ? -3.992 9.68 6.09 1 96.44 109 ILE B N 1
ATOM 2374 C CA . ILE B 1 109 ? -3.416 9.797 4.754 1 96.44 109 ILE B CA 1
ATOM 2375 C C . ILE B 1 109 ? -4.07 8.781 3.822 1 96.44 109 ILE B C 1
ATOM 2377 O O . ILE B 1 109 ? -4.445 9.117 2.695 1 96.44 109 ILE B O 1
ATOM 2381 N N . CYS B 1 110 ? -4.223 7.574 4.309 1 96.44 110 CYS B N 1
ATOM 2382 C CA . CYS B 1 110 ? -4.883 6.539 3.523 1 96.44 110 CYS B CA 1
ATOM 2383 C C . CYS B 1 110 ? -6.309 6.949 3.172 1 96.44 110 CYS B C 1
ATOM 2385 O O . CYS B 1 110 ? -6.734 6.809 2.023 1 96.44 110 CYS B O 1
ATOM 2387 N N . TYR B 1 111 ? -6.98 7.488 4.148 1 96.06 111 TYR B N 1
ATOM 2388 C CA . TYR B 1 111 ? -8.344 7.945 3.91 1 96.06 111 TYR B CA 1
ATOM 2389 C C . TYR B 1 111 ? -8.375 9.023 2.83 1 96.06 111 TYR B C 1
ATOM 2391 O O . TYR B 1 111 ? -9.172 8.945 1.892 1 96.06 111 TYR B O 1
ATOM 2399 N N . ALA B 1 112 ? -7.566 10.023 3.045 1 96.44 112 ALA B N 1
ATOM 2400 C CA . ALA B 1 112 ? -7.562 11.141 2.109 1 96.44 112 ALA B CA 1
ATOM 2401 C C . ALA B 1 112 ? -7.27 10.664 0.688 1 96.44 112 ALA B C 1
ATOM 2403 O O . ALA B 1 112 ? -7.887 11.133 -0.27 1 96.44 112 ALA B O 1
ATOM 2404 N N . TYR B 1 113 ? -6.387 9.773 0.56 1 97.69 113 TYR B N 1
ATOM 2405 C CA . TYR B 1 113 ? -6.066 9.227 -0.753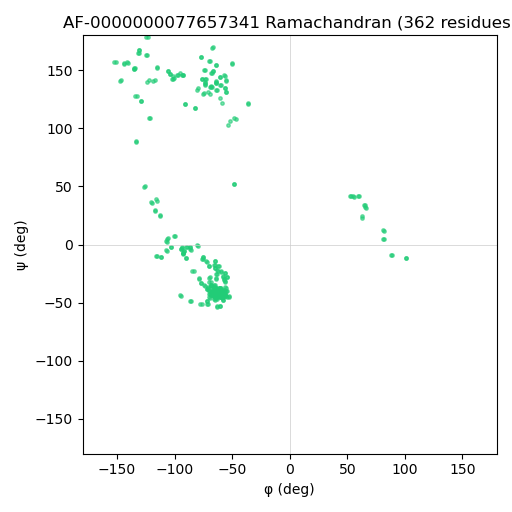 1 97.69 113 TYR B CA 1
ATOM 2406 C C . TYR B 1 113 ? -7.27 8.516 -1.356 1 97.69 113 TYR B C 1
ATOM 2408 O O . TYR B 1 113 ? -7.664 8.797 -2.49 1 97.69 113 TYR B O 1
ATOM 2416 N N . CYS B 1 114 ? -7.82 7.586 -0.585 1 97 114 CYS B N 1
ATOM 2417 C CA . CYS B 1 114 ? -8.961 6.828 -1.088 1 97 114 CYS B CA 1
ATOM 2418 C C . CYS B 1 114 ? -10.125 7.754 -1.424 1 97 114 CYS B C 1
ATOM 2420 O O . CYS B 1 114 ? -10.828 7.543 -2.414 1 97 114 CYS B O 1
ATOM 2422 N N . TRP B 1 115 ? -10.297 8.742 -0.567 1 95.75 115 TRP B N 1
ATOM 2423 C CA . TRP B 1 115 ? -11.336 9.742 -0.806 1 95.75 115 TRP B CA 1
ATOM 2424 C C . TRP B 1 115 ? -11.094 10.477 -2.119 1 95.75 115 TRP B C 1
ATOM 2426 O O . TRP B 1 115 ? -12.016 10.664 -2.91 1 95.75 115 TRP B O 1
ATOM 2436 N N . SER B 1 116 ? -9.859 10.867 -2.35 1 95.38 116 SER B N 1
ATOM 2437 C CA . SER B 1 116 ? -9.523 11.602 -3.564 1 95.38 116 SER B CA 1
ATOM 2438 C C . SER B 1 116 ? -9.758 10.75 -4.809 1 95.38 116 SER B C 1
ATOM 2440 O O . SER B 1 116 ? -10.023 11.289 -5.887 1 95.38 116 SER B O 1
ATOM 2442 N N . ARG B 1 117 ? -9.703 9.438 -4.641 1 94.5 117 ARG B N 1
ATOM 2443 C CA . ARG B 1 117 ? -9.953 8.5 -5.73 1 94.5 117 ARG B CA 1
ATOM 2444 C C . ARG B 1 117 ? -11.445 8.203 -5.863 1 94.5 117 ARG B C 1
ATOM 2446 O O . ARG B 1 117 ? -11.852 7.438 -6.742 1 94.5 117 ARG B O 1
ATOM 2453 N N . ASN B 1 118 ? -12.227 8.758 -5.02 1 94.19 118 ASN B N 1
ATOM 2454 C CA . ASN B 1 118 ? -13.664 8.547 -4.98 1 94.19 118 ASN B CA 1
ATOM 2455 C C . ASN B 1 118 ? -14.008 7.062 -4.871 1 94.19 118 ASN B C 1
ATOM 2457 O O . ASN B 1 118 ? -14.898 6.574 -5.566 1 94.19 118 ASN B O 1
ATOM 2461 N N . MET B 1 119 ? -13.273 6.332 -4.047 1 93.94 119 MET B N 1
ATOM 2462 C CA . MET B 1 119 ? -13.539 4.914 -3.816 1 93.94 119 MET B CA 1
ATOM 2463 C C . MET B 1 119 ? -14.828 4.719 -3.035 1 93.94 119 MET B C 1
ATOM 2465 O O . MET B 1 119 ? -15.281 5.625 -2.328 1 93.94 119 MET B O 1
ATOM 2469 N N . ALA B 1 120 ? -15.367 3.523 -3.186 1 92.25 120 ALA B N 1
ATOM 2470 C CA . ALA B 1 120 ? -16.562 3.193 -2.412 1 92.25 120 ALA B CA 1
ATOM 2471 C C . ALA B 1 120 ? -16.281 3.266 -0.914 1 92.25 120 ALA B C 1
ATOM 2473 O O . ALA B 1 120 ? -15.195 2.893 -0.461 1 92.25 120 ALA B O 1
ATOM 2474 N N . GLN B 1 121 ? -17.297 3.73 -0.176 1 90.25 121 GLN B N 1
ATOM 2475 C CA . GLN B 1 121 ? -17.141 3.957 1.257 1 90.25 121 GLN B CA 1
ATOM 2476 C C . GLN B 1 121 ? -16.641 2.699 1.963 1 90.25 121 GLN B C 1
ATOM 2478 O O . GLN B 1 121 ? -15.781 2.771 2.84 1 90.25 121 GLN B O 1
ATOM 2483 N N . ASN B 1 122 ? -17.172 1.562 1.549 1 89.5 122 ASN B N 1
ATOM 2484 C CA . ASN B 1 122 ? -16.766 0.306 2.172 1 89.5 122 ASN B CA 1
ATOM 2485 C C . ASN B 1 122 ? -15.297 -0.006 1.902 1 89.5 122 ASN B C 1
ATOM 2487 O O . ASN B 1 122 ? -14.609 -0.559 2.76 1 89.5 122 ASN B O 1
ATOM 2491 N N . ASP B 1 123 ? -14.812 0.335 0.755 1 93.06 123 ASP B N 1
ATOM 2492 C CA . ASP B 1 123 ? -13.406 0.125 0.41 1 93.06 123 ASP B CA 1
ATOM 2493 C C . ASP B 1 123 ? -12.508 1.076 1.189 1 93.06 123 ASP B C 1
ATOM 2495 O O . ASP B 1 123 ? -11.43 0.682 1.648 1 93.06 123 ASP B O 1
ATOM 2499 N N . ILE B 1 124 ? -13 2.281 1.38 1 94.69 124 ILE B N 1
ATOM 2500 C CA . ILE B 1 124 ? -12.219 3.256 2.135 1 94.69 124 ILE B CA 1
ATOM 2501 C C . ILE B 1 124 ? -12.07 2.789 3.58 1 94.69 124 ILE B C 1
ATOM 2503 O O . ILE B 1 124 ? -10.961 2.773 4.121 1 94.69 124 ILE B O 1
ATOM 2507 N N . LEU B 1 125 ? -13.188 2.381 4.152 1 93.06 125 LEU B N 1
ATOM 2508 C CA . LEU B 1 125 ? -13.195 1.91 5.531 1 93.06 125 LEU B CA 1
ATOM 2509 C C . LEU B 1 125 ? -12.227 0.745 5.711 1 93.06 125 LEU B C 1
ATOM 2511 O O . LEU B 1 125 ? -11.461 0.714 6.676 1 93.06 125 LEU B O 1
ATOM 2515 N N . HIS B 1 126 ? -12.211 -0.133 4.754 1 93.56 126 HIS B N 1
ATOM 2516 C CA . HIS B 1 126 ? -11.359 -1.315 4.836 1 93.56 126 HIS B CA 1
ATOM 2517 C C . HIS B 1 126 ? -9.891 -0.952 4.652 1 93.56 126 HIS B C 1
ATOM 2519 O O . HIS B 1 126 ? -9.055 -1.31 5.48 1 93.56 126 HIS B O 1
ATOM 2525 N N . GLU B 1 127 ? -9.609 -0.176 3.621 1 95.56 127 GLU B N 1
ATOM 2526 C CA . GLU B 1 127 ? -8.227 0.15 3.289 1 95.56 127 GLU B CA 1
ATOM 2527 C C . GLU B 1 127 ? -7.602 1.053 4.352 1 95.56 127 GLU B C 1
ATOM 2529 O O . GLU B 1 127 ? -6.414 0.931 4.656 1 95.56 127 GLU B O 1
ATOM 2534 N N . ALA B 1 128 ? -8.375 1.923 4.914 1 94.25 128 ALA B N 1
ATOM 2535 C CA . ALA B 1 128 ? -7.871 2.834 5.938 1 94.25 128 ALA B CA 1
ATOM 2536 C C . ALA B 1 128 ? -7.914 2.188 7.32 1 94.25 128 ALA B C 1
ATOM 2538 O O . ALA B 1 128 ? -7.473 2.785 8.305 1 94.25 128 ALA B O 1
ATOM 2539 N N . ARG B 1 129 ? -8.484 0.959 7.383 1 93.06 129 ARG B N 1
ATOM 2540 C CA . ARG B 1 129 ? -8.609 0.207 8.625 1 93.06 129 ARG B CA 1
ATOM 2541 C C . ARG B 1 129 ? -9.43 0.978 9.656 1 93.06 129 ARG B C 1
ATOM 2543 O O . ARG B 1 129 ? -9.039 1.082 10.82 1 93.06 129 ARG B O 1
ATOM 2550 N N . MET B 1 130 ? -10.477 1.56 9.156 1 91.12 130 MET B N 1
ATOM 2551 C CA . MET B 1 130 ? -11.406 2.326 9.969 1 91.12 130 MET B CA 1
ATOM 2552 C C . MET B 1 130 ? -12.789 1.674 9.977 1 91.12 130 MET B C 1
ATOM 2554 O O . MET B 1 130 ? -13.805 2.361 9.883 1 91.12 130 MET B O 1
ATOM 2558 N N . ASN B 1 131 ? -12.852 0.401 10.023 1 81.25 131 ASN B N 1
ATOM 2559 C CA . ASN B 1 131 ? -14.055 -0.407 9.82 1 81.25 131 ASN B CA 1
ATOM 2560 C C . ASN B 1 131 ? -15.18 0.011 10.758 1 81.25 131 ASN B C 1
ATOM 2562 O O . ASN B 1 131 ? -16.359 -0.069 10.398 1 81.25 131 ASN B O 1
ATOM 2566 N N . ASN B 1 132 ? -14.945 0.517 11.867 1 82.38 132 ASN B N 1
ATOM 2567 C CA . ASN B 1 132 ? -16.031 0.856 12.781 1 82.38 132 ASN B CA 1
ATOM 2568 C C . ASN B 1 132 ? -16.156 2.365 12.961 1 82.38 132 ASN B C 1
ATOM 2570 O O . ASN B 1 132 ? -16.75 2.832 13.93 1 82.38 132 ASN B O 1
ATOM 2574 N N . ALA B 1 133 ? -15.672 3.15 11.906 1 84.88 133 ALA B N 1
ATOM 2575 C CA . ALA B 1 133 ? -15.648 4.598 12.086 1 84.88 133 ALA B CA 1
ATOM 2576 C C . ALA B 1 133 ? -16.375 5.312 10.953 1 84.88 133 ALA B C 1
ATOM 2578 O O . ALA B 1 133 ? -15.844 6.273 10.383 1 84.88 133 ALA B O 1
ATOM 2579 N N . SER B 1 134 ? -17.609 4.848 10.664 1 84.75 134 SER B N 1
ATOM 2580 C CA . SER B 1 134 ? -18.344 5.391 9.531 1 84.75 134 SER B CA 1
ATOM 2581 C C . SER B 1 134 ? -18.672 6.867 9.734 1 84.75 134 SER B C 1
ATOM 2583 O O . SER B 1 134 ? -18.594 7.664 8.797 1 84.75 134 SER B O 1
ATOM 2585 N N . LYS B 1 135 ? -18.984 7.203 10.984 1 86.75 135 LYS B N 1
ATOM 2586 C CA . LYS B 1 135 ? -19.281 8.602 11.273 1 86.75 135 LYS B CA 1
ATOM 2587 C C . LYS B 1 135 ? -18.047 9.477 11.117 1 86.75 135 LYS B C 1
ATOM 2589 O O . LYS B 1 135 ? -18.109 10.578 10.578 1 86.75 135 LYS B O 1
ATOM 2594 N N . THR B 1 136 ? -17 8.977 11.586 1 88.12 136 THR B N 1
ATOM 2595 C CA . THR B 1 136 ? -15.734 9.688 11.453 1 88.12 136 THR B CA 1
ATOM 2596 C C . THR B 1 136 ? -15.367 9.875 9.984 1 88.12 136 THR B C 1
ATOM 2598 O O . THR B 1 136 ? -14.898 10.938 9.594 1 88.12 136 THR B O 1
ATOM 2601 N N . LEU B 1 137 ? -15.664 8.859 9.188 1 88 137 LEU B N 1
ATOM 2602 C CA . LEU B 1 137 ? -15.359 8.922 7.762 1 88 137 LEU B CA 1
ATOM 2603 C C . LEU B 1 137 ? -16.188 10.016 7.082 1 88 137 LEU B C 1
ATOM 2605 O O . LEU B 1 137 ? -15.656 10.766 6.258 1 88 137 LEU B O 1
ATOM 2609 N N . ALA B 1 138 ? -17.438 10.047 7.473 1 90.12 138 ALA B N 1
ATOM 2610 C CA . ALA B 1 138 ? -18.297 11.055 6.871 1 90.12 138 ALA B CA 1
ATOM 2611 C C . ALA B 1 138 ? -17.812 12.469 7.211 1 90.12 138 ALA B C 1
ATOM 2613 O O . ALA B 1 138 ? -17.797 13.344 6.348 1 90.12 138 ALA B O 1
ATOM 2614 N N . ALA B 1 139 ? -17.453 12.68 8.445 1 92.06 139 ALA B N 1
ATOM 2615 C CA . ALA B 1 139 ? -16.938 13.977 8.867 1 92.06 139 ALA B CA 1
ATOM 2616 C C . ALA B 1 139 ? -15.672 14.352 8.117 1 92.06 139 ALA B C 1
ATOM 2618 O O . ALA B 1 139 ? -15.5 15.5 7.699 1 92.06 139 ALA B O 1
ATOM 2619 N N . TRP B 1 140 ? -14.867 13.406 7.867 1 93.25 140 TRP B N 1
ATOM 2620 C CA . TRP B 1 140 ? -13.617 13.641 7.156 1 93.25 140 TRP B CA 1
ATOM 2621 C C . TRP B 1 140 ? -13.875 13.898 5.672 1 93.25 140 TRP B C 1
ATOM 2623 O O . TRP B 1 140 ? -13.156 14.672 5.035 1 93.25 140 TRP B O 1
ATOM 2633 N N . GLY B 1 141 ? -14.875 13.195 5.168 1 93.56 141 GLY B N 1
ATOM 2634 C CA . GLY B 1 141 ? -15.266 13.5 3.801 1 93.56 141 GLY B CA 1
ATOM 2635 C C . GLY B 1 141 ? -15.633 14.961 3.602 1 93.56 141 GLY B C 1
ATOM 2636 O O . GLY B 1 141 ? -15.203 15.586 2.627 1 93.56 141 GLY B O 1
ATOM 2637 N N . VAL B 1 142 ? -16.375 15.484 4.535 1 94.12 142 VAL B N 1
ATOM 2638 C CA . VAL B 1 142 ? -16.766 16.891 4.5 1 94.12 142 VAL B CA 1
ATOM 2639 C C . VAL B 1 142 ? -15.531 17.766 4.664 1 94.12 142 VAL B C 1
ATOM 2641 O O . VAL B 1 142 ? -15.359 18.75 3.928 1 94.12 142 VAL B O 1
ATOM 2644 N N . HIS B 1 143 ? -14.695 17.391 5.586 1 94.56 143 HIS B N 1
ATOM 2645 C CA . HIS B 1 143 ? -13.469 18.141 5.855 1 94.56 143 HIS B CA 1
ATOM 2646 C C . HIS B 1 143 ? -12.594 18.219 4.609 1 94.56 143 HIS B C 1
ATOM 2648 O O . HIS B 1 143 ? -12.086 19.297 4.277 1 94.56 143 HIS B O 1
ATOM 2654 N N . CYS B 1 144 ? -12.453 17.156 3.846 1 94.5 144 CYS B N 1
ATOM 2655 C CA . CYS B 1 144 ? -11.672 17.125 2.615 1 94.5 144 CYS B CA 1
ATOM 2656 C C . CYS B 1 144 ? -12.328 17.969 1.53 1 94.5 144 CYS B C 1
ATOM 2658 O O . CYS B 1 144 ? -11.641 18.703 0.82 1 94.5 144 CYS B O 1
ATOM 2660 N N . ARG B 1 145 ? -13.586 17.859 1.501 1 93.31 145 ARG B N 1
ATOM 2661 C CA . ARG B 1 145 ? -14.305 18.625 0.493 1 93.31 145 ARG B CA 1
ATOM 2662 C C . ARG B 1 145 ? -14.156 20.125 0.75 1 93.31 145 ARG B C 1
ATOM 2664 O O . ARG B 1 145 ? -13.898 20.906 -0.177 1 93.31 145 ARG B O 1
ATOM 2671 N N . ASP B 1 146 ? -14.328 20.5 1.985 1 93.94 146 ASP B N 1
ATOM 2672 C CA . ASP B 1 146 ? -14.242 21.906 2.369 1 93.94 146 ASP B CA 1
ATOM 2673 C C . ASP B 1 146 ? -12.875 22.5 2.021 1 93.94 146 ASP B C 1
ATOM 2675 O O . ASP B 1 146 ? -12.789 23.594 1.474 1 93.94 146 ASP B O 1
ATOM 2679 N N . ILE B 1 147 ? -11.844 21.766 2.346 1 92.69 147 ILE B N 1
ATOM 2680 C CA . ILE B 1 147 ? -10.492 22.266 2.115 1 92.69 147 ILE B CA 1
ATOM 2681 C C . ILE B 1 147 ? -10.242 22.406 0.617 1 92.69 147 ILE B C 1
ATOM 2683 O O . ILE B 1 147 ? -9.555 23.328 0.183 1 92.69 147 ILE B O 1
ATOM 2687 N N . CYS B 1 148 ? -10.734 21.5 -0.161 1 91.19 148 CYS B N 1
ATOM 2688 C CA . CYS B 1 148 ? -10.555 21.562 -1.607 1 91.19 148 CYS B CA 1
ATOM 2689 C C . CYS B 1 148 ? -11.328 22.734 -2.197 1 91.19 148 CYS B C 1
ATOM 2691 O O . CYS B 1 148 ? -10.828 23.422 -3.096 1 91.19 148 CYS B O 1
ATOM 2693 N N . GLU B 1 149 ? -12.555 22.906 -1.724 1 89.38 149 GLU B N 1
ATOM 2694 C CA . GLU B 1 149 ? -13.336 24.047 -2.184 1 89.38 149 GLU B CA 1
ATOM 2695 C C . GLU B 1 149 ? -12.617 25.359 -1.897 1 89.38 149 GLU B C 1
ATOM 2697 O O . GLU B 1 149 ? -12.531 26.234 -2.768 1 89.38 149 GLU B O 1
ATOM 2702 N N . MET B 1 150 ? -12.102 25.5 -0.761 1 89 150 MET B N 1
ATOM 2703 C CA . MET B 1 150 ? -11.359 26.703 -0.38 1 89 150 MET B CA 1
ATOM 2704 C C . MET B 1 150 ? -10.102 26.844 -1.223 1 89 150 MET B C 1
ATOM 2706 O O . MET B 1 150 ? -9.766 27.953 -1.654 1 89 150 MET B O 1
ATOM 2710 N N . GLY B 1 151 ? -9.43 25.703 -1.418 1 84.5 151 GLY B N 1
ATOM 2711 C CA . GLY B 1 151 ? -8.211 25.719 -2.219 1 84.5 151 GLY B CA 1
ATOM 2712 C C . GLY B 1 151 ? -8.453 26.141 -3.656 1 84.5 151 GLY B C 1
ATOM 2713 O O . GLY B 1 151 ? -7.68 26.922 -4.219 1 84.5 151 GLY B O 1
ATOM 2714 N N . ILE B 1 152 ? -9.484 25.625 -4.203 1 82.75 152 ILE B N 1
ATOM 2715 C CA . ILE B 1 152 ? -9.82 25.953 -5.586 1 82.75 152 ILE B CA 1
ATOM 2716 C C . ILE B 1 152 ? -10.211 27.422 -5.699 1 82.75 152 ILE B C 1
ATOM 2718 O O . ILE B 1 152 ? -9.875 28.078 -6.676 1 82.75 152 ILE B O 1
ATOM 2722 N N . GLU B 1 153 ? -10.938 27.875 -4.746 1 84.56 153 GLU B N 1
ATOM 2723 C CA . GLU B 1 153 ? -11.305 29.281 -4.727 1 84.56 153 GLU B CA 1
ATOM 2724 C C . GLU B 1 153 ? -10.07 30.172 -4.684 1 84.56 153 GLU B C 1
ATOM 2726 O O . GLU B 1 153 ? -10.016 31.203 -5.359 1 84.56 153 GLU B O 1
ATOM 2731 N N . GLU B 1 154 ? -9.109 29.812 -3.914 1 84.12 154 GLU B N 1
ATOM 2732 C CA . GLU B 1 154 ? -7.891 30.594 -3.73 1 84.12 154 GLU B CA 1
ATOM 2733 C C . GLU B 1 154 ? -6.945 30.438 -4.918 1 84.12 154 GLU B C 1
ATOM 2735 O O . GLU B 1 154 ? -6.188 31.359 -5.242 1 84.12 154 GLU B O 1
ATOM 2740 N N . ASN B 1 155 ? -6.988 29.25 -5.484 1 81 155 ASN B N 1
ATOM 2741 C CA . ASN B 1 155 ? -6.184 28.938 -6.66 1 81 155 ASN B CA 1
ATOM 2742 C C . ASN B 1 155 ? -7.012 28.234 -7.738 1 81 155 ASN B C 1
ATOM 2744 O O . ASN B 1 155 ? -6.961 27.016 -7.871 1 81 155 ASN B O 1
ATOM 2748 N N . PRO B 1 156 ? -7.625 28.953 -8.578 1 80.06 156 PRO B N 1
ATOM 2749 C CA . PRO B 1 156 ? -8.57 28.406 -9.547 1 80.06 156 PRO B CA 1
ATOM 2750 C C . PRO B 1 156 ? -7.914 27.422 -10.516 1 80.06 156 PRO B C 1
ATOM 2752 O O . PRO B 1 156 ? -8.594 26.547 -11.078 1 80.06 156 PRO B O 1
ATOM 2755 N N . SER B 1 157 ? -6.574 27.516 -10.695 1 78.69 157 SER B N 1
ATOM 2756 C CA . SER B 1 157 ? -5.891 26.609 -11.609 1 78.69 157 SER B CA 1
ATOM 2757 C C . SER B 1 157 ? -5.973 25.172 -11.125 1 78.69 157 SER B C 1
ATOM 2759 O O . SER B 1 157 ? -5.785 24.234 -11.914 1 78.69 157 SER B O 1
ATOM 2761 N N . MET B 1 158 ? -6.344 25 -9.906 1 76.62 158 MET B N 1
ATOM 2762 C CA . MET B 1 158 ? -6.434 23.656 -9.328 1 76.62 158 MET B CA 1
ATOM 2763 C C . MET B 1 158 ? -7.598 22.891 -9.93 1 76.62 158 MET B C 1
ATOM 2765 O O . MET B 1 158 ? -7.629 21.656 -9.867 1 76.62 158 MET B O 1
ATOM 2769 N N . ILE B 1 159 ? -8.484 23.594 -10.508 1 75.25 159 ILE B N 1
ATOM 2770 C CA . ILE B 1 159 ? -9.664 22.984 -11.109 1 75.25 159 ILE B CA 1
ATOM 2771 C C . ILE B 1 159 ? -9.242 22.031 -12.227 1 75.25 159 ILE B C 1
ATOM 2773 O O . ILE B 1 159 ? -9.945 21.062 -12.531 1 75.25 159 ILE B O 1
ATOM 2777 N N . ASN B 1 160 ? -8.039 22.203 -12.695 1 79.69 160 ASN B N 1
ATOM 2778 C CA . ASN B 1 160 ? -7.527 21.375 -13.773 1 79.69 160 ASN B CA 1
ATOM 2779 C C . ASN B 1 160 ? 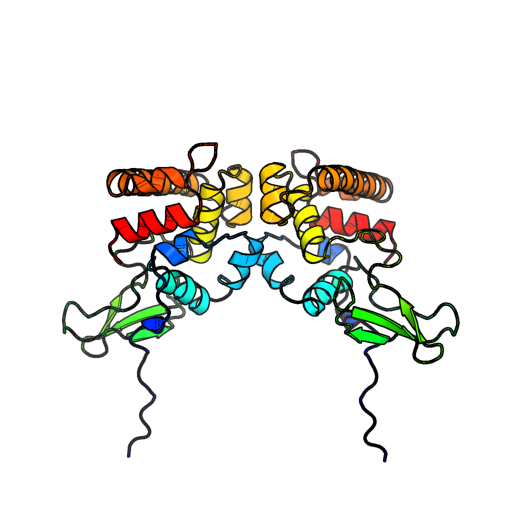-7.035 20.031 -13.266 1 79.69 160 ASN B C 1
ATOM 2781 O O . ASN B 1 160 ? -6.695 19.141 -14.055 1 79.69 160 ASN B O 1
ATOM 2785 N N . ASN B 1 161 ? -7.129 19.797 -11.984 1 82.75 161 ASN B N 1
ATOM 2786 C CA . ASN B 1 161 ? -6.613 18.578 -11.367 1 82.75 161 ASN B CA 1
ATOM 2787 C C . ASN B 1 161 ? -7.723 17.797 -10.672 1 82.75 161 ASN B C 1
ATOM 2789 O O . ASN B 1 161 ? -7.512 17.25 -9.586 1 82.75 161 ASN B O 1
ATOM 2793 N N . LEU B 1 162 ? -8.859 17.859 -11.32 1 83.19 162 LEU B N 1
ATOM 2794 C CA . LEU B 1 162 ? -10.008 17.109 -10.82 1 83.19 162 LEU B CA 1
ATOM 2795 C C . LEU B 1 162 ? -10.195 15.82 -11.609 1 83.19 162 LEU B C 1
ATOM 2797 O O . LEU B 1 162 ? -9.883 15.766 -12.805 1 83.19 162 LEU B O 1
ATOM 2801 N N . ASN B 1 163 ? -10.602 14.828 -10.875 1 85.62 163 ASN B N 1
ATOM 2802 C CA . ASN B 1 163 ? -11.062 13.617 -11.562 1 85.62 163 ASN B CA 1
ATOM 2803 C C . ASN B 1 163 ? -12.352 13.875 -12.344 1 85.62 163 ASN B C 1
ATOM 2805 O O . ASN B 1 163 ? -12.961 14.938 -12.219 1 85.62 163 ASN B O 1
ATOM 2809 N N . LYS B 1 164 ? -12.734 12.922 -13.164 1 80.12 164 LYS B N 1
ATOM 2810 C CA . LYS B 1 164 ? -13.953 13.031 -13.961 1 80.12 164 LYS B CA 1
ATOM 2811 C C . LYS B 1 164 ? -15.18 13.227 -13.07 1 80.12 164 LYS B C 1
ATOM 2813 O O . LYS B 1 164 ? -16.125 13.914 -13.453 1 80.12 164 LYS B O 1
ATOM 2818 N N . ASP B 1 165 ? -15.141 12.758 -11.859 1 81.06 165 ASP B N 1
ATOM 2819 C CA . ASP B 1 165 ? -16.281 12.828 -10.961 1 81.06 165 ASP B CA 1
ATOM 2820 C C . ASP B 1 165 ? -16.266 14.117 -10.148 1 81.06 165 ASP B C 1
ATOM 2822 O O . ASP B 1 165 ? -17.141 14.344 -9.305 1 81.06 165 ASP B O 1
ATOM 2826 N N . GLY B 1 166 ? -15.25 14.93 -10.328 1 81.69 166 GLY B N 1
ATOM 2827 C CA . GLY B 1 166 ? -15.195 16.219 -9.672 1 81.69 166 GLY B CA 1
ATOM 2828 C C . GLY B 1 166 ? -14.297 16.234 -8.445 1 81.69 166 GLY B C 1
ATOM 2829 O O . GLY B 1 166 ? -14.008 17.297 -7.895 1 81.69 166 GLY B O 1
ATOM 2830 N N . THR B 1 167 ? -13.891 15.039 -7.996 1 85.81 167 THR B N 1
ATOM 2831 C CA . THR B 1 167 ? -12.977 14.992 -6.859 1 85.81 167 THR B CA 1
ATOM 2832 C C . THR B 1 167 ? -11.562 15.344 -7.289 1 85.81 167 THR B C 1
ATOM 2834 O O . THR B 1 167 ? -11.156 15.07 -8.422 1 85.81 167 THR B O 1
ATOM 2837 N N . PRO B 1 168 ? -10.875 16.047 -6.465 1 89.81 168 PRO B N 1
ATOM 2838 C CA . PRO B 1 168 ? -9.492 16.359 -6.836 1 89.81 168 PRO B CA 1
ATOM 2839 C C . PRO B 1 168 ? -8.586 15.125 -6.848 1 89.81 168 PRO B C 1
ATOM 2841 O O . PRO B 1 168 ? -8.797 14.195 -6.062 1 89.81 168 PRO B O 1
ATOM 2844 N N . VAL B 1 169 ? -7.629 15.195 -7.766 1 92.62 169 VAL B N 1
ATOM 2845 C CA . VAL B 1 169 ? -6.586 14.18 -7.656 1 92.62 169 VAL B CA 1
ATOM 2846 C C . VAL B 1 169 ? -5.82 14.359 -6.348 1 92.62 169 VAL B C 1
ATOM 2848 O O . VAL B 1 169 ? -5.785 15.461 -5.789 1 92.62 169 VAL B O 1
ATOM 2851 N N . PHE B 1 170 ? -5.25 13.281 -5.875 1 95.06 170 PHE B N 1
ATOM 2852 C CA . PHE B 1 170 ? -4.652 13.273 -4.543 1 95.06 170 PHE B CA 1
ATOM 2853 C C . PHE B 1 170 ? -3.602 14.375 -4.418 1 95.06 170 PHE B C 1
ATOM 2855 O O . PHE B 1 170 ? -3.547 15.07 -3.404 1 95.06 170 PHE B O 1
ATOM 2862 N N . SER B 1 171 ? -2.793 14.539 -5.438 1 94.69 171 SER B N 1
ATOM 2863 C CA . SER B 1 171 ? -1.759 15.562 -5.406 1 94.69 171 SER B CA 1
ATOM 2864 C C . SER B 1 171 ? -2.369 16.953 -5.332 1 94.69 171 SER B C 1
ATOM 2866 O O . SER B 1 171 ? -1.837 17.844 -4.652 1 94.69 171 SER B O 1
ATOM 2868 N N . ALA B 1 172 ? -3.453 17.172 -6.008 1 92.69 172 ALA B N 1
ATOM 2869 C CA . ALA B 1 172 ? -4.16 18.453 -5.945 1 92.69 172 ALA B CA 1
ATOM 2870 C C . ALA B 1 172 ? -4.746 18.688 -4.555 1 92.69 172 ALA B C 1
ATOM 2872 O O . ALA B 1 172 ? -4.73 19.812 -4.051 1 92.69 172 ALA B O 1
ATOM 2873 N N . PHE B 1 173 ? -5.332 17.641 -4.016 1 94.25 173 PHE B N 1
ATOM 2874 C CA . PHE B 1 173 ? -5.828 17.734 -2.646 1 94.25 173 PHE B CA 1
ATOM 2875 C C . PHE B 1 173 ? -4.73 18.219 -1.702 1 94.25 173 PHE B C 1
ATOM 2877 O O . PHE B 1 173 ? -4.953 19.109 -0.889 1 94.25 173 PHE B O 1
ATOM 2884 N N . ILE B 1 174 ? -3.535 17.656 -1.852 1 95.06 174 ILE B N 1
ATOM 2885 C CA . ILE B 1 174 ? -2.398 18 -1.01 1 95.06 174 ILE B CA 1
ATOM 2886 C C . ILE B 1 174 ? -2.068 19.484 -1.188 1 95.06 174 ILE B C 1
ATOM 2888 O O . ILE B 1 174 ? -1.863 20.203 -0.208 1 95.06 174 ILE B O 1
ATOM 2892 N N . CYS B 1 175 ? -2.09 19.906 -2.355 1 93.25 175 CYS B N 1
ATOM 2893 C CA . CYS B 1 175 ? -1.769 21.297 -2.641 1 93.25 175 CYS B CA 1
ATOM 2894 C C . CYS B 1 175 ? -2.805 22.234 -2.025 1 93.25 175 CYS B C 1
ATOM 2896 O O . CYS B 1 175 ? -2.465 23.328 -1.563 1 93.25 175 CYS B O 1
ATOM 2898 N N . CYS B 1 176 ? -4.043 21.812 -2.031 1 92 176 CYS B N 1
ATOM 2899 C CA . CYS B 1 176 ? -5.09 22.609 -1.403 1 92 176 CYS B CA 1
ATOM 2900 C C . CYS B 1 176 ? -4.848 22.75 0.094 1 92 176 CYS B C 1
ATOM 2902 O O . CYS B 1 176 ? -5 23.844 0.652 1 92 176 CYS B O 1
ATOM 2904 N N . VAL B 1 177 ? -4.465 21.641 0.679 1 92.62 177 VAL B N 1
ATOM 2905 C CA . VAL B 1 177 ? -4.195 21.641 2.113 1 92.62 177 VAL B CA 1
ATOM 2906 C C . VAL B 1 177 ? -3.021 22.578 2.418 1 92.62 177 VAL B C 1
ATOM 2908 O O . VAL B 1 177 ? -3.098 23.406 3.326 1 92.62 177 VAL B O 1
ATOM 2911 N N . VAL B 1 178 ? -1.983 22.453 1.648 1 91.31 178 VAL B N 1
ATOM 2912 C CA . VAL B 1 178 ? -0.773 23.25 1.843 1 91.31 178 VAL B CA 1
ATOM 2913 C C . VAL B 1 178 ? -1.101 24.734 1.705 1 91.31 178 VAL B C 1
ATOM 2915 O O . VAL B 1 178 ? -0.643 25.547 2.506 1 91.31 178 VAL B O 1
ATOM 2918 N N . HIS B 1 179 ? -1.846 25 0.769 1 87.31 179 HIS B N 1
ATOM 2919 C CA . HIS B 1 179 ? -2.201 26.391 0.511 1 87.31 179 HIS B CA 1
ATOM 2920 C C . HIS B 1 179 ? -3.025 26.984 1.656 1 87.31 179 HIS B C 1
ATOM 2922 O O . HIS B 1 179 ? -2.807 28.125 2.068 1 87.31 179 HIS B O 1
ATOM 2928 N N . HIS B 1 180 ? -3.895 26.234 2.104 1 86.31 180 HIS B N 1
ATOM 2929 C CA . HIS B 1 180 ? -4.789 26.719 3.145 1 86.31 180 HIS B CA 1
ATOM 2930 C C . HIS B 1 180 ? -4.051 26.906 4.465 1 86.31 180 HIS B C 1
ATOM 2932 O O . HIS B 1 180 ? -4.238 27.922 5.145 1 86.31 180 HIS B O 1
ATOM 2938 N N . TYR B 1 181 ? -3.223 26 4.797 1 86.75 181 TYR B N 1
ATOM 2939 C CA . TYR B 1 181 ? -2.568 26.047 6.102 1 86.75 181 TYR B CA 1
ATOM 2940 C C . TYR B 1 181 ? -1.237 26.781 6.02 1 86.75 181 TYR B C 1
ATOM 2942 O O . TYR B 1 181 ? -0.654 27.141 7.051 1 86.75 181 TYR B O 1
ATOM 2950 N N . ARG B 1 182 ? -0.831 27.141 4.855 1 80.75 182 ARG B N 1
ATOM 2951 C CA . ARG B 1 182 ? 0.348 27.969 4.602 1 80.75 182 ARG B CA 1
ATOM 2952 C C . ARG B 1 182 ? 1.579 27.391 5.289 1 80.75 182 ARG B C 1
ATOM 2954 O O . ARG B 1 182 ? 2.316 28.109 5.965 1 80.75 182 ARG B O 1
ATOM 2961 N N . LEU B 1 183 ? 1.643 26.031 5.164 1 79.5 183 LEU B N 1
ATOM 2962 C CA . LEU B 1 183 ? 2.781 25.344 5.762 1 79.5 183 LEU B CA 1
ATOM 2963 C C . LEU B 1 183 ? 3.926 25.219 4.766 1 79.5 183 LEU B C 1
ATOM 2965 O O . LEU B 1 183 ? 3.697 25.203 3.553 1 79.5 183 LEU B O 1
#

Organism: Acanthosepion pharaonis (NCBI:txid158019)

Secondary structure (DSSP, 8-state):
------PPPSSSS-GGGPPPHHHHHT----HHHHHTTSSSHHHHHHHHHHTTSS-S--B-TTT-PBPEEEE-TTSTTSEEEE-TTT--EEETTTTSTTTT--S-HHHHHHHHHHHHTT--HHHHHHHTT-TT-HHHHHHHHHHHHHHHHHHHHH-GGGGGGB-TTSPBPHHHHHHHHHHHHT-/------PPPSSSS-GGGPPPHHHHHT----HHHHHTTSSSHHHHHHHHHHTTSS-S--B-TTT-PBPEEEE-TTSTTSEEEE-TTT--EEETTTTSTTTT--S-HHHHHHHHHHHHTT--HHHHHHHTT-TT-HHHHHHHHHHHHHHHHHHHHH-GGGGGGB-TTSPBPHHHHHHHHHHHHT-

Sequence (366 aa):
MSRGRPGAPQSIVNPNELLSQEDILQEDWCLLELGNHLREPITVLHWLAQRRLIRNSLHCNQCNQPFGLNAYQDATDGYRWYCKSCKLRRSVRDDSFFAHSRLPLKQLICYAYCWSRNMAQNDILHEARMNNASKTLAAWGVHCRDICEMGIEENPSMINNLNKDGTPVFSAFICCVVHHYRLMSRGRPGAPQSIVNPNELLSQEDILQEDWCLLELGNHLREPITVLHWLAQRRLIRNSLHCNQCNQPFGLNAYQDATDGYRWYCKSCKLRRSVRDDSFFAHSRLPLKQLICYAYCWSRNMAQNDILHEARMNNASKTLAAWGVHCRDICEMGIEENPSMINNLNKDGTPVFSAFICCVVHHYRL

pLDDT: mean 90.93, std 10.15, range [29.75, 98.31]

Foldseek 3Di:
DPPDDPFADQFLDPPVLADDLVRLLPDDDDLVRLCVQLPALSSLLVVCCSLQQFPGWDADPVPRHTWGWDADPPALSRIWTADPPPGDIHHRCPLGLCPPDSDYSSLLLLLLQCVLVVHDLCVNCVRSVVVPPSVVSVVVNVSLVVLLVQLCVVPVVQQVQHDPVSRGHSSSSSSSRCVVSVD/DPPDDPFADQFLDPPVLADDLVRLLPDDDDLVRLCVQLPALSSLLVVCCSLQQFPGWDADPVPRHTWGWDADPPALSRIWTADPPPGDIHHRCPLGLCPPDSDYSSLLLLLLQCVLVVHDLCVNCVRSVVVPPSVVSVVVNVSLVVLLVQLCVVPVVQQVQHDPVSRGHSSSSSSSRCVVSVD